Protein AF-A0A7V8XID1-F1 (afdb_monomer)

Nearest PDB structures (foldseek):
  2p88-assembly1_C  TM=9.680E-01  e=1.688E-21  Bacillus cereus ATCC 14579
  4e8g-assembly1_A  TM=9.339E-01  e=9.678E-18  Paracoccus denitrificans PD1222
  4izg-assembly1_A  TM=9.166E-01  e=9.030E-17  Paracoccus denitrificans PD1222
  4e8g-assembly1_B  TM=9.177E-01  e=1.335E-16  Paracoccus denitrificans PD1222
  2pmq-assembly1_B  TM=9.322E-01  e=1.557E-15  Salipiger bermudensis HTCC2601

Sequence (284 aa):
METPIGHHAIVRLDTDEGVSGWGEAPAIATWGGSGGRYYGETPETVRHLVRDYLLPAVRGLDPAEIGVVHARMDKVVKGNPYAKAAVDIACHDLAGKAQGVSVSTLLGGRHRDGIELAHSLGIMEIDRCLAEAEQAVAEGARTIKCKTGLDPQRDVELVRRLRETVGDEVRIRVDGNEGYRTVAEAIDTTRRQEEYGIFLCEQPVAGAEALARVAGRIDVPVMADESAWTALDILELYELQAAECFSCYVTKPGGLYRARQQAELAATLGMYHDIGGSIEMGIG

Secondary structure (DSSP, 8-state):
--PPTT--EEEEEE-TTS-EEEEEE---TT---GGGSS----HHHHHHHIIIIIHHHHTTS-TT-HHHHHHHHHHH-SS-HHHHHHHHHHHHHHHHHHHTS-HHHHTT----S--PPEEEE-S--HHHHHHHHHHHHHTT--EEEEE-SS-HHHHHHHHHHHHHHH-TTSEEEEE-TT--SSHHHHHHHHHHHHTTT-SEEE--SSSHHHHHHHHTT-SSPEEESTT-SSHHHHHHHHHTT--SEEEE-TTTTTSHHHHHHHHHHHHHHT-EEEE--SS--S--

Solvent-accessible surface area (backbone atoms only — not comparable to full-atom values): 15026 Å² total; per-residue (Å²): 133,89,74,65,88,87,61,59,31,76,40,77,47,77,49,97,86,74,51,68,9,50,9,35,18,59,32,42,65,91,47,52,27,33,87,70,76,36,74,40,42,37,37,66,56,30,50,50,45,33,67,73,47,37,47,70,56,44,64,92,58,63,49,75,45,48,71,58,46,50,55,36,37,54,73,75,42,80,76,63,27,35,41,40,10,12,52,42,36,11,24,42,44,27,37,17,62,78,70,74,46,55,54,52,51,78,73,77,42,82,89,68,96,75,79,91,61,65,47,70,46,70,91,69,59,60,74,58,48,45,55,51,48,53,50,43,41,76,76,65,40,53,28,41,32,38,62,38,36,81,46,63,70,62,40,35,50,44,45,46,50,42,35,71,71,62,39,89,84,43,38,34,31,41,34,12,81,37,41,26,92,40,58,67,58,35,40,57,35,49,55,62,33,48,81,52,60,47,60,34,43,26,24,42,37,58,31,50,72,43,28,18,62,32,38,75,71,47,88,55,50,25,28,29,40,50,48,36,43,41,54,66,35,48,49,53,24,54,77,58,54,16,35,58,28,32,40,42,36,43,40,56,47,22,6,59,75,45,35,49,53,30,51,56,51,29,55,76,72,72,35,51,68,56,79,50,80,70,78,61,93,75,68,91

pLDDT: mean 95.28, std 7.16, range [42.53, 98.81]

Radius of gyration: 19.78 Å; Cα contacts (8 Å, |Δi|>4): 541; chains: 1; bounding box: 48×38×58 Å

Mean predicted aligned error: 3.54 Å

Structure (mmCIF, N/CA/C/O backbone):
data_AF-A0A7V8XID1-F1
#
_entry.id   AF-A0A7V8XID1-F1
#
loop_
_atom_site.group_PDB
_atom_site.id
_atom_site.type_symbol
_atom_site.label_atom_id
_atom_site.label_alt_id
_atom_site.label_comp_id
_atom_site.label_asym_id
_atom_site.label_entity_id
_atom_site.label_seq_id
_atom_site.pdbx_PDB_ins_code
_atom_site.Cartn_x
_atom_site.Cartn_y
_atom_site.Cartn_z
_atom_site.occupancy
_atom_site.B_iso_or_equiv
_atom_site.auth_seq_id
_atom_site.auth_comp_id
_atom_site.auth_asym_id
_atom_site.auth_atom_id
_atom_site.pdbx_PDB_model_num
ATOM 1 N N . MET A 1 1 ? 11.438 16.966 10.774 1.00 42.53 1 MET A N 1
ATOM 2 C CA . MET A 1 1 ? 11.911 17.161 9.390 1.00 42.53 1 MET A CA 1
ATOM 3 C C . MET A 1 1 ? 10.647 17.213 8.553 1.00 42.53 1 MET A C 1
ATOM 5 O O . MET A 1 1 ? 9.951 16.212 8.500 1.00 42.53 1 MET A O 1
ATOM 9 N N . GLU A 1 2 ? 10.254 18.394 8.074 1.00 48.44 2 GLU A N 1
ATOM 10 C CA . GLU A 1 2 ? 9.062 18.554 7.229 1.00 48.44 2 GLU A CA 1
ATOM 11 C C . GLU A 1 2 ? 9.450 18.161 5.803 1.00 48.44 2 GLU A C 1
ATOM 13 O O . GLU A 1 2 ? 9.934 18.987 5.035 1.00 48.44 2 GLU A O 1
ATOM 18 N N . THR A 1 3 ? 9.336 16.877 5.467 1.00 53.94 3 THR A N 1
ATOM 19 C CA . THR A 1 3 ? 9.399 16.467 4.061 1.00 53.94 3 THR A CA 1
ATOM 20 C C . THR A 1 3 ? 8.116 16.962 3.398 1.00 53.94 3 THR A C 1
ATOM 22 O O . THR A 1 3 ? 7.037 16.587 3.863 1.00 53.94 3 THR A O 1
ATOM 25 N N . PRO A 1 4 ? 8.182 17.806 2.355 1.00 57.03 4 PRO A N 1
ATOM 26 C CA . PRO A 1 4 ? 6.981 18.247 1.666 1.00 57.03 4 PRO A CA 1
ATOM 27 C C . PRO A 1 4 ? 6.222 17.041 1.106 1.00 57.03 4 PRO A C 1
ATOM 29 O O . PRO A 1 4 ? 6.816 16.188 0.443 1.00 57.03 4 PRO A O 1
ATOM 32 N N . ILE A 1 5 ? 4.909 16.990 1.341 1.00 58.56 5 ILE A N 1
ATOM 33 C CA . ILE A 1 5 ? 4.017 16.129 0.556 1.00 58.56 5 ILE A CA 1
ATOM 34 C C . ILE A 1 5 ? 4.181 16.559 -0.911 1.00 58.56 5 ILE A C 1
ATOM 36 O O . ILE A 1 5 ? 4.151 17.757 -1.198 1.00 58.56 5 ILE A O 1
ATOM 40 N N . GLY A 1 6 ? 4.403 15.613 -1.828 1.00 63.34 6 GLY A N 1
ATOM 41 C CA . GLY A 1 6 ? 4.620 15.919 -3.248 1.00 63.34 6 GLY A CA 1
ATOM 42 C C . GLY A 1 6 ? 6.067 15.813 -3.747 1.00 63.34 6 GLY A C 1
ATOM 43 O O . GLY A 1 6 ? 6.334 16.174 -4.892 1.00 63.34 6 GLY A O 1
ATOM 44 N N . HIS A 1 7 ? 7.019 15.330 -2.942 1.00 82.50 7 HIS A N 1
ATOM 45 C CA . HIS A 1 7 ? 8.376 15.045 -3.420 1.00 82.50 7 HIS A CA 1
ATOM 46 C C . HIS A 1 7 ? 8.497 13.581 -3.876 1.00 82.50 7 HIS A C 1
ATOM 48 O O . HIS A 1 7 ? 8.797 12.696 -3.079 1.00 82.50 7 HIS A O 1
ATOM 54 N N . HIS A 1 8 ? 8.259 13.335 -5.168 1.00 85.81 8 HIS A N 1
ATOM 55 C CA . HIS A 1 8 ? 8.232 11.995 -5.770 1.00 85.81 8 HIS A CA 1
ATOM 56 C C . HIS A 1 8 ? 9.334 11.822 -6.819 1.00 85.81 8 HIS A C 1
ATOM 58 O O . HIS A 1 8 ? 9.743 12.782 -7.478 1.00 85.81 8 HIS A O 1
ATOM 64 N N . ALA A 1 9 ? 9.792 10.584 -7.015 1.00 92.56 9 ALA A N 1
ATOM 65 C CA . ALA A 1 9 ? 10.634 10.231 -8.152 1.00 92.56 9 ALA A CA 1
ATOM 66 C C . ALA A 1 9 ? 9.781 9.605 -9.261 1.00 92.56 9 ALA A C 1
ATOM 68 O O . ALA A 1 9 ? 9.080 8.622 -9.034 1.00 92.56 9 ALA A O 1
ATOM 69 N N . ILE A 1 10 ? 9.883 10.156 -10.470 1.00 95.69 10 ILE A N 1
ATOM 70 C CA . ILE A 1 10 ? 9.254 9.609 -11.674 1.00 95.69 10 ILE A CA 1
ATOM 71 C C . ILE A 1 10 ? 10.347 9.023 -12.565 1.00 95.69 10 ILE A C 1
ATOM 73 O O . ILE A 1 10 ? 11.370 9.666 -12.819 1.00 95.69 10 ILE A O 1
ATOM 77 N N . VAL A 1 11 ? 10.122 7.811 -13.061 1.00 96.50 11 VAL A N 1
ATOM 78 C CA . VAL A 1 11 ? 10.996 7.119 -14.006 1.00 96.50 11 VAL A CA 1
ATOM 79 C C . VAL A 1 11 ? 10.294 7.039 -15.352 1.00 96.50 11 VAL A C 1
ATOM 81 O O . VAL A 1 11 ? 9.148 6.611 -15.443 1.00 96.50 11 VAL A O 1
ATOM 84 N N . ARG A 1 12 ? 11.009 7.429 -16.407 1.00 97.25 12 ARG A N 1
ATOM 85 C CA . ARG A 1 12 ? 10.620 7.181 -17.794 1.00 97.25 12 ARG A CA 1
ATOM 86 C C . ARG A 1 12 ? 11.623 6.221 -18.415 1.00 97.25 12 ARG A C 1
ATOM 88 O O . ARG A 1 12 ? 12.825 6.481 -18.362 1.00 97.25 12 ARG A O 1
ATOM 95 N N . LEU A 1 13 ? 11.124 5.143 -19.006 1.00 97.38 13 LEU A N 1
ATOM 96 C CA . LEU A 1 13 ? 11.910 4.211 -19.809 1.00 97.38 13 LEU A CA 1
ATOM 97 C C . LEU A 1 13 ? 11.512 4.360 -21.274 1.00 97.38 13 LEU A C 1
ATOM 99 O O . LEU A 1 13 ? 10.326 4.437 -21.583 1.00 97.38 13 LEU A O 1
ATOM 103 N N . ASP A 1 14 ? 12.501 4.395 -22.160 1.00 97.00 14 ASP A N 1
ATOM 104 C CA . ASP A 1 14 ? 12.315 4.497 -23.605 1.00 97.00 14 ASP A CA 1
ATOM 105 C C . ASP A 1 14 ? 12.835 3.229 -24.291 1.00 97.00 14 ASP A C 1
ATOM 107 O O . ASP A 1 14 ? 13.866 2.677 -23.894 1.00 97.00 14 ASP A O 1
ATOM 111 N N . THR A 1 15 ? 12.130 2.794 -25.333 1.00 95.25 15 THR A N 1
ATOM 112 C CA . THR A 1 15 ? 12.572 1.729 -26.246 1.00 95.25 15 THR A CA 1
ATOM 113 C C . THR A 1 15 ? 13.210 2.291 -27.511 1.00 95.25 15 THR A C 1
ATOM 115 O O . THR A 1 15 ? 13.025 3.457 -27.867 1.00 95.25 15 THR A O 1
ATOM 118 N N . ASP A 1 16 ? 13.931 1.434 -28.228 1.00 92.50 16 ASP A N 1
ATOM 119 C CA . ASP A 1 16 ? 14.392 1.665 -29.598 1.00 92.50 16 ASP A CA 1
ATOM 120 C C . ASP A 1 16 ? 13.248 1.717 -30.630 1.00 92.50 16 ASP A C 1
ATOM 122 O O . ASP A 1 16 ? 13.425 2.284 -31.707 1.00 92.50 16 ASP A O 1
ATOM 126 N N . GLU A 1 17 ? 12.058 1.228 -30.277 1.00 93.31 17 GLU A N 1
ATOM 127 C CA . GLU A 1 17 ? 10.824 1.341 -31.069 1.00 93.31 17 GLU A CA 1
ATOM 128 C C . GLU A 1 17 ? 10.048 2.652 -30.825 1.00 93.31 17 GLU A C 1
ATOM 130 O O . GLU A 1 17 ? 8.990 2.882 -31.412 1.00 93.31 17 GLU A O 1
ATOM 135 N N . GLY A 1 18 ? 10.559 3.544 -29.968 1.00 94.88 18 GLY A N 1
ATOM 136 C CA . GLY A 1 18 ? 9.950 4.850 -29.694 1.00 94.88 18 GLY A CA 1
ATOM 137 C C . GLY A 1 18 ? 8.747 4.818 -28.742 1.00 94.88 18 GLY A C 1
ATOM 138 O O . GLY A 1 18 ? 8.070 5.834 -28.582 1.00 94.88 18 GLY A O 1
ATOM 139 N N . VAL A 1 19 ? 8.487 3.683 -28.086 1.00 97.06 19 VAL A N 1
ATOM 140 C CA . VAL A 1 19 ? 7.492 3.550 -27.010 1.00 97.06 19 VAL A CA 1
ATOM 141 C C . VAL A 1 19 ? 8.127 3.928 -25.672 1.00 97.06 19 VAL A C 1
ATOM 143 O O . VAL A 1 19 ? 9.241 3.486 -25.371 1.00 97.06 19 VAL A O 1
ATOM 146 N N . SER A 1 20 ? 7.402 4.701 -24.859 1.00 97.94 20 SER A N 1
ATOM 147 C CA . SER A 1 20 ? 7.830 5.100 -23.513 1.00 97.94 20 SER A CA 1
ATOM 148 C C . SER A 1 20 ? 6.869 4.614 -22.429 1.00 97.94 20 SER A C 1
ATOM 150 O O . SER A 1 20 ? 5.648 4.795 -22.539 1.00 97.94 20 SER A O 1
ATOM 152 N N . GLY A 1 21 ? 7.441 4.075 -21.354 1.00 98.00 21 GLY A N 1
ATOM 153 C CA . GLY A 1 21 ? 6.744 3.707 -20.124 1.00 98.00 21 GLY A CA 1
ATOM 154 C C . GLY A 1 21 ? 7.076 4.643 -18.965 1.00 98.00 21 GLY A C 1
ATOM 155 O O . GLY A 1 21 ? 8.202 5.141 -18.879 1.00 98.00 21 GLY A O 1
ATOM 156 N N . TRP A 1 22 ? 6.115 4.866 -18.074 1.00 98.19 22 TRP A N 1
ATOM 157 C CA . TRP A 1 22 ? 6.244 5.704 -16.884 1.00 98.19 22 TRP A CA 1
ATOM 158 C C . TRP A 1 22 ? 6.022 4.896 -15.614 1.00 98.19 22 TRP A C 1
ATOM 160 O O . TRP A 1 22 ? 5.139 4.049 -15.559 1.00 98.19 22 TRP A O 1
ATOM 170 N N . GLY A 1 23 ? 6.808 5.195 -14.587 1.00 97.50 23 GLY A N 1
ATOM 171 C CA . GLY A 1 23 ? 6.638 4.639 -13.256 1.00 97.50 23 GLY A CA 1
ATOM 172 C C . GLY A 1 23 ? 6.957 5.662 -12.181 1.00 97.50 23 GLY A C 1
ATOM 173 O O . GLY A 1 23 ? 7.615 6.676 -12.432 1.00 97.50 23 GLY A O 1
ATOM 174 N N . GLU A 1 24 ? 6.476 5.393 -10.977 1.00 95.25 24 GLU A N 1
ATOM 175 C CA . GLU A 1 24 ? 6.535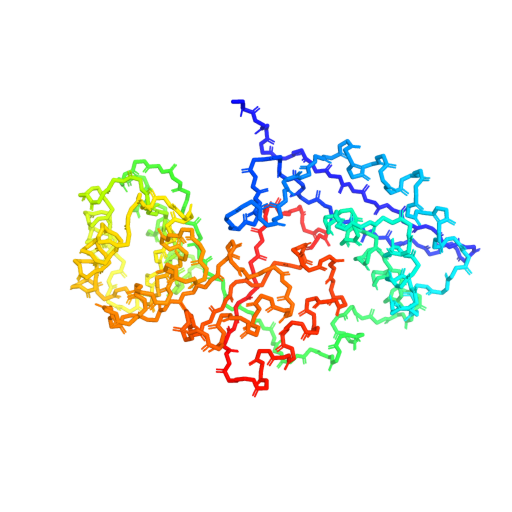 6.313 -9.850 1.00 95.25 24 GLU A CA 1
ATOM 176 C C . GLU A 1 24 ? 7.074 5.612 -8.602 1.00 95.25 24 GLU A C 1
ATOM 178 O O . GLU A 1 24 ? 6.803 4.440 -8.349 1.00 95.25 24 GLU A O 1
ATOM 183 N N . ALA A 1 25 ? 7.850 6.356 -7.820 1.00 93.44 25 ALA A N 1
ATOM 184 C CA . ALA A 1 25 ? 8.272 5.985 -6.483 1.00 93.44 25 ALA A CA 1
ATOM 185 C C . ALA A 1 25 ? 7.874 7.099 -5.499 1.00 93.44 25 ALA A C 1
ATOM 187 O O . ALA A 1 25 ? 8.571 8.123 -5.422 1.00 93.44 25 ALA A O 1
ATOM 188 N N . PRO A 1 26 ? 6.803 6.905 -4.708 1.00 90.88 26 PRO A N 1
ATOM 189 C CA . PRO A 1 26 ? 6.443 7.781 -3.597 1.00 90.88 26 PRO A CA 1
ATOM 190 C C . PRO A 1 26 ? 7.340 7.512 -2.379 1.00 90.88 26 PRO A C 1
ATOM 192 O O . PRO A 1 26 ? 6.894 7.044 -1.338 1.00 90.88 26 PRO A O 1
ATOM 195 N N . ALA A 1 27 ? 8.644 7.733 -2.541 1.00 89.44 27 ALA A N 1
ATOM 196 C CA . ALA A 1 27 ? 9.657 7.380 -1.554 1.00 89.44 27 ALA A CA 1
ATOM 197 C C . ALA A 1 27 ? 9.570 8.262 -0.295 1.00 89.44 27 ALA A C 1
ATOM 199 O O . ALA A 1 27 ? 9.681 9.487 -0.375 1.00 89.44 27 ALA A O 1
ATOM 200 N N . ILE A 1 28 ? 9.410 7.628 0.871 1.00 88.44 28 ILE A N 1
ATOM 201 C CA . ILE A 1 28 ? 9.261 8.301 2.166 1.00 88.44 28 ILE A CA 1
ATOM 202 C C . ILE A 1 28 ? 10.415 7.895 3.087 1.00 88.44 28 ILE A C 1
ATOM 204 O O . ILE A 1 28 ? 10.508 6.751 3.525 1.00 88.44 28 ILE A O 1
ATOM 208 N N . ALA A 1 29 ? 11.271 8.856 3.442 1.00 88.81 29 ALA A N 1
ATOM 209 C CA . ALA A 1 29 ? 12.470 8.606 4.249 1.00 88.81 29 ALA A CA 1
ATOM 210 C C . ALA A 1 29 ? 12.164 8.096 5.670 1.00 88.81 29 ALA A C 1
ATOM 212 O O . ALA A 1 29 ? 12.974 7.401 6.279 1.00 88.81 29 ALA A O 1
ATOM 213 N N . THR A 1 30 ? 11.012 8.491 6.214 1.00 86.06 30 THR A N 1
ATOM 214 C CA . THR A 1 30 ? 10.596 8.230 7.599 1.00 86.06 30 THR A CA 1
ATOM 215 C C . THR A 1 30 ? 9.652 7.042 7.741 1.00 86.06 30 THR A C 1
ATOM 217 O O . THR A 1 30 ? 9.234 6.755 8.857 1.00 86.06 30 THR A O 1
ATOM 220 N N . TRP A 1 31 ? 9.290 6.379 6.642 1.00 85.94 31 TRP A N 1
ATOM 221 C CA . TRP A 1 31 ? 8.409 5.216 6.661 1.00 85.94 31 TRP A CA 1
ATOM 222 C C . TRP A 1 31 ? 9.179 3.975 6.234 1.00 85.94 31 TRP A C 1
ATOM 224 O O . TRP A 1 31 ? 10.095 4.046 5.415 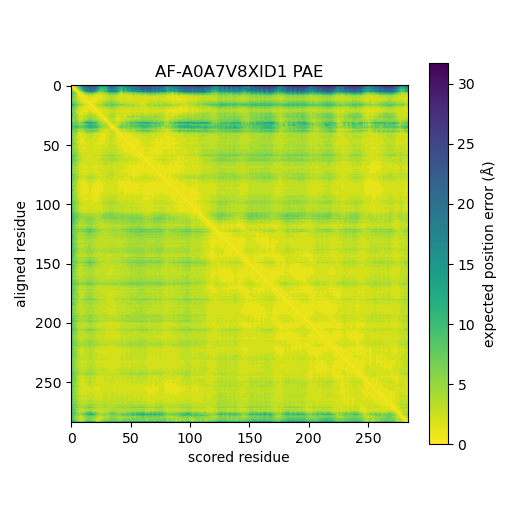1.00 85.94 31 TRP A O 1
ATOM 234 N N . GLY A 1 32 ? 8.849 2.840 6.833 1.00 85.56 32 GLY A N 1
ATOM 235 C CA . GLY A 1 32 ? 9.630 1.627 6.698 1.00 85.56 32 GLY A CA 1
ATOM 236 C C . GLY A 1 32 ? 8.891 0.416 7.234 1.00 85.56 32 GLY A C 1
ATOM 237 O O . GLY A 1 32 ? 7.713 0.466 7.575 1.00 85.56 32 GLY A O 1
ATOM 238 N N . GLY A 1 33 ? 9.611 -0.693 7.259 1.00 85.12 33 GLY A N 1
ATOM 239 C CA . GLY A 1 33 ? 9.121 -1.954 7.769 1.00 85.12 33 GLY A CA 1
ATOM 240 C C . GLY A 1 33 ? 9.142 -1.993 9.276 1.00 85.12 33 GLY A C 1
ATOM 241 O O . GLY A 1 33 ? 10.045 -1.440 9.914 1.00 85.12 33 GLY A O 1
ATOM 242 N N . SER A 1 34 ? 8.211 -2.760 9.821 1.00 85.69 34 SER A N 1
ATOM 243 C CA . SER A 1 34 ? 8.148 -2.982 11.250 1.00 85.69 34 SER A CA 1
ATOM 244 C C . SER A 1 34 ? 9.459 -3.518 11.829 1.00 85.69 34 SER A C 1
ATOM 246 O O . SER A 1 34 ? 10.158 -4.322 11.202 1.00 85.69 34 SER A O 1
ATOM 248 N N . GLY A 1 35 ? 9.829 -3.042 13.021 1.00 81.44 35 GLY A N 1
ATOM 249 C CA . GLY A 1 35 ? 11.058 -3.458 13.706 1.00 81.44 35 GLY A CA 1
ATOM 250 C C . GLY A 1 35 ? 12.356 -3.115 12.959 1.00 81.44 35 GLY A C 1
ATOM 251 O O . GLY A 1 35 ? 13.399 -3.698 13.250 1.00 81.44 35 GLY A O 1
ATOM 252 N N . GLY A 1 36 ? 12.311 -2.197 11.985 1.00 81.25 36 GLY A N 1
ATOM 253 C CA . GLY A 1 36 ? 13.470 -1.820 11.174 1.00 81.25 36 GLY A CA 1
ATOM 254 C C . GLY A 1 36 ? 13.869 -2.874 10.138 1.00 81.25 36 GLY A C 1
ATOM 255 O O . GLY A 1 36 ? 15.019 -2.888 9.705 1.00 81.25 36 GLY A O 1
ATOM 256 N N . ARG A 1 37 ? 12.948 -3.768 9.745 1.00 87.38 37 ARG A N 1
ATOM 257 C CA . ARG A 1 37 ? 13.199 -4.799 8.719 1.00 87.38 37 ARG A CA 1
ATOM 258 C C . ARG A 1 37 ? 13.367 -4.200 7.318 1.00 87.38 37 ARG A C 1
ATOM 260 O O . ARG A 1 37 ? 14.145 -4.715 6.515 1.00 87.38 37 ARG A O 1
ATOM 267 N N . TYR A 1 38 ? 12.671 -3.094 7.055 1.00 90.38 38 TYR A N 1
ATOM 268 C CA . TYR A 1 38 ? 12.778 -2.298 5.833 1.00 90.38 38 TYR A CA 1
ATOM 269 C C . TYR A 1 38 ? 12.972 -0.826 6.201 1.00 90.38 38 TYR A C 1
ATOM 271 O O . TYR A 1 38 ? 12.447 -0.362 7.212 1.00 90.38 38 TYR A O 1
ATOM 279 N N . TYR A 1 39 ? 13.731 -0.092 5.392 1.00 90.12 39 TYR A N 1
ATOM 280 C CA . TYR A 1 39 ? 14.084 1.302 5.660 1.00 90.12 39 TYR A CA 1
ATOM 281 C C . TYR A 1 39 ? 13.511 2.221 4.588 1.00 90.12 39 TYR A C 1
ATOM 283 O O . TYR A 1 39 ? 13.302 1.791 3.452 1.00 90.12 39 TYR A O 1
ATOM 291 N N . GLY A 1 40 ? 13.302 3.482 4.959 1.00 89.94 40 GLY A N 1
ATOM 292 C CA . GLY A 1 40 ? 12.815 4.502 4.044 1.00 89.94 40 GLY A CA 1
ATOM 293 C C . GLY A 1 40 ? 13.801 4.822 2.925 1.00 89.94 40 GLY A C 1
ATOM 294 O O . GLY A 1 40 ? 15.022 4.736 3.083 1.00 89.94 40 GLY A O 1
ATOM 295 N N . GLU A 1 41 ? 13.245 5.236 1.792 1.00 93.50 41 GLU A N 1
ATOM 296 C CA . GLU A 1 41 ? 13.972 5.743 0.628 1.00 93.50 41 GLU A CA 1
ATOM 297 C C . GLU A 1 41 ? 13.654 7.230 0.426 1.00 93.50 41 GLU A C 1
ATOM 299 O O . GLU A 1 41 ? 12.659 7.744 0.937 1.00 93.50 41 GLU A O 1
ATOM 304 N N . THR A 1 42 ? 14.479 7.935 -0.348 1.00 93.88 42 THR A N 1
ATOM 305 C CA . THR A 1 42 ? 14.186 9.298 -0.815 1.00 93.88 42 THR A CA 1
ATOM 306 C C . THR A 1 42 ? 14.155 9.338 -2.343 1.00 93.88 42 THR A C 1
ATOM 308 O O . THR A 1 42 ? 14.755 8.478 -2.996 1.00 93.88 42 THR A O 1
ATOM 311 N N . PRO A 1 43 ? 13.519 10.345 -2.963 1.00 93.88 43 PRO A N 1
ATOM 312 C CA . PRO A 1 43 ? 13.586 10.519 -4.413 1.00 93.88 43 PRO A CA 1
ATOM 313 C C . PRO A 1 43 ? 15.022 10.574 -4.959 1.00 93.88 43 PRO A C 1
ATOM 315 O O . PRO A 1 43 ? 15.295 10.075 -6.050 1.00 93.88 43 PRO A O 1
ATOM 318 N N . GLU A 1 44 ? 15.976 11.115 -4.199 1.00 95.38 44 GLU A N 1
ATOM 319 C CA . GLU A 1 44 ? 17.395 11.135 -4.558 1.00 95.38 44 GLU A CA 1
ATOM 320 C C . GLU A 1 44 ? 18.040 9.753 -4.503 1.00 95.38 44 GLU A C 1
ATOM 322 O O . GLU A 1 44 ? 18.806 9.417 -5.413 1.00 95.38 44 GLU A O 1
ATOM 327 N N . THR A 1 45 ? 17.744 8.945 -3.475 1.00 96.12 45 THR A N 1
ATOM 328 C CA . THR A 1 45 ? 18.260 7.569 -3.406 1.00 96.12 45 THR A CA 1
ATOM 329 C C . THR A 1 45 ? 17.671 6.734 -4.533 1.00 96.12 45 THR A C 1
ATOM 331 O O . THR A 1 45 ? 18.421 6.046 -5.224 1.00 96.12 45 THR A O 1
ATOM 334 N N . VAL A 1 46 ? 16.370 6.880 -4.805 1.00 96.94 46 VAL A N 1
ATOM 335 C CA . VAL A 1 46 ? 15.702 6.252 -5.951 1.00 96.94 46 VAL A CA 1
ATOM 336 C C . VAL A 1 46 ? 16.378 6.663 -7.255 1.00 96.94 46 VAL A C 1
ATOM 338 O O . VAL A 1 46 ? 16.806 5.805 -8.025 1.00 96.94 46 VAL A O 1
ATOM 341 N N . ARG A 1 47 ? 16.556 7.967 -7.495 1.00 97.25 47 ARG A N 1
ATOM 342 C CA . ARG A 1 47 ? 17.212 8.481 -8.705 1.00 97.25 47 ARG A CA 1
ATOM 343 C C . ARG A 1 47 ? 18.619 7.912 -8.872 1.00 97.25 47 ARG A C 1
ATOM 345 O O . ARG A 1 47 ? 18.987 7.529 -9.982 1.00 97.25 47 ARG A O 1
ATOM 352 N N . HIS A 1 48 ? 19.413 7.891 -7.804 1.00 98.00 48 HIS A N 1
ATOM 353 C CA . HIS A 1 48 ? 20.769 7.349 -7.829 1.00 98.00 48 HIS A CA 1
ATOM 354 C C . HIS A 1 48 ? 20.767 5.861 -8.192 1.00 98.00 48 HIS A C 1
ATOM 356 O O . HIS A 1 48 ? 21.459 5.460 -9.127 1.00 98.00 48 HIS A O 1
ATOM 362 N N . LEU A 1 49 ? 19.948 5.061 -7.508 1.00 98.31 49 LEU A N 1
ATOM 363 C CA . LEU A 1 49 ? 19.860 3.620 -7.730 1.00 98.31 49 LEU A CA 1
ATOM 364 C C . LEU A 1 49 ? 19.370 3.287 -9.135 1.00 98.31 49 LEU A C 1
ATOM 366 O O . LEU A 1 49 ? 19.984 2.465 -9.817 1.00 98.31 49 LEU A O 1
ATOM 370 N N . VAL A 1 50 ? 18.310 3.955 -9.596 1.00 98.31 50 VAL A N 1
ATOM 371 C CA . VAL A 1 50 ? 17.769 3.751 -10.941 1.00 98.31 50 VAL A CA 1
ATOM 372 C C . VAL A 1 50 ? 18.818 4.095 -11.993 1.00 98.31 50 VAL A C 1
ATOM 374 O O . VAL A 1 50 ? 19.104 3.268 -12.853 1.00 98.31 50 VAL A O 1
ATOM 377 N N . ARG A 1 51 ? 19.434 5.280 -11.916 1.00 98.12 51 ARG A N 1
ATOM 378 C CA . ARG A 1 51 ? 20.390 5.755 -12.927 1.00 98.12 51 ARG A CA 1
ATOM 379 C C . ARG A 1 51 ? 21.670 4.923 -12.970 1.00 98.12 51 ARG A C 1
ATOM 381 O O . ARG A 1 51 ? 22.132 4.590 -14.059 1.00 98.12 51 ARG A O 1
ATOM 388 N N . ASP A 1 52 ? 22.251 4.634 -11.809 1.00 98.50 52 ASP A N 1
ATOM 389 C CA . ASP A 1 52 ? 23.627 4.133 -11.723 1.00 98.50 52 ASP A CA 1
ATOM 390 C C . ASP A 1 52 ? 23.710 2.608 -11.601 1.00 98.50 52 ASP A C 1
ATOM 392 O O . ASP A 1 52 ? 24.761 2.041 -11.895 1.00 98.50 52 ASP A O 1
ATOM 396 N N . TYR A 1 53 ? 22.618 1.934 -11.217 1.00 98.62 53 TYR A N 1
ATOM 397 C CA . TYR A 1 53 ? 22.616 0.486 -10.982 1.00 98.62 53 TYR A CA 1
ATOM 398 C C . TYR A 1 53 ? 21.499 -0.244 -11.728 1.00 98.62 53 TYR A C 1
ATOM 400 O O . TYR A 1 53 ? 21.792 -1.148 -12.513 1.00 98.62 53 TYR A O 1
ATOM 408 N N . LEU A 1 54 ? 20.232 0.132 -11.519 1.00 98.62 54 LEU A N 1
ATOM 409 C CA . LEU A 1 54 ? 19.100 -0.630 -12.060 1.00 98.62 54 LEU A CA 1
ATOM 410 C C . LEU A 1 54 ? 19.007 -0.497 -13.583 1.00 98.62 54 LEU A C 1
ATOM 412 O O . LEU A 1 54 ? 18.988 -1.511 -14.274 1.00 98.62 54 LEU A O 1
ATOM 416 N N . LEU A 1 55 ? 19.029 0.727 -14.123 1.00 97.44 55 LEU A N 1
ATOM 417 C CA . LEU A 1 55 ? 18.931 0.963 -15.565 1.00 97.44 55 LEU A CA 1
ATOM 418 C C . LEU A 1 55 ? 20.079 0.301 -16.352 1.00 97.44 55 LEU A C 1
ATOM 420 O O . LEU A 1 55 ? 19.788 -0.367 -17.344 1.00 97.44 55 LEU A O 1
ATOM 424 N N . PRO A 1 56 ? 21.362 0.403 -15.944 1.00 98.31 56 PRO A N 1
ATOM 425 C CA . PRO A 1 56 ? 22.435 -0.360 -16.582 1.00 98.31 56 PRO A CA 1
ATOM 426 C C . PRO A 1 56 ? 22.213 -1.877 -16.566 1.00 98.31 56 PRO A C 1
ATOM 428 O O . PRO A 1 56 ? 22.590 -2.548 -17.524 1.00 98.31 56 PRO A O 1
ATOM 431 N N . ALA A 1 57 ? 21.603 -2.420 -15.508 1.00 98.25 57 ALA A N 1
ATOM 432 C CA . ALA A 1 57 ? 21.370 -3.856 -15.367 1.00 98.25 57 ALA A CA 1
ATOM 433 C C . ALA A 1 57 ? 20.219 -4.386 -16.236 1.00 98.25 57 ALA A C 1
ATOM 435 O O . ALA A 1 57 ? 20.230 -5.568 -16.584 1.00 98.25 57 ALA A O 1
ATOM 436 N N . VAL A 1 58 ? 19.240 -3.535 -16.566 1.00 97.62 58 VAL A N 1
ATOM 437 C CA . VAL A 1 58 ? 18.034 -3.923 -17.322 1.00 97.62 58 VAL A CA 1
ATOM 438 C C . VAL A 1 58 ? 18.013 -3.405 -18.762 1.00 97.62 58 VAL A C 1
ATOM 440 O O . VAL A 1 58 ? 17.096 -3.713 -19.518 1.00 97.62 58 VAL A O 1
ATOM 443 N N . ARG A 1 59 ? 19.016 -2.622 -19.175 1.00 96.88 59 ARG A N 1
ATOM 444 C CA . ARG A 1 59 ? 19.109 -2.088 -20.539 1.00 96.88 59 ARG A CA 1
ATOM 445 C C . ARG A 1 59 ? 19.182 -3.217 -21.572 1.00 96.88 59 ARG A C 1
ATOM 447 O O . ARG A 1 59 ? 20.029 -4.101 -21.468 1.00 96.88 59 ARG A O 1
ATOM 454 N N . GLY A 1 60 ? 18.349 -3.115 -22.609 1.00 95.94 60 GLY A N 1
ATOM 455 C CA . GLY A 1 60 ? 18.293 -4.077 -23.714 1.00 95.94 60 GLY A CA 1
ATOM 456 C C . GLY A 1 60 ? 17.494 -5.345 -23.407 1.00 95.94 60 GLY A C 1
ATOM 457 O O . GLY A 1 60 ? 17.515 -6.267 -24.214 1.00 95.94 60 GLY A O 1
ATOM 458 N N . LEU A 1 61 ? 16.824 -5.410 -22.253 1.00 97.12 61 LEU A N 1
ATOM 459 C CA . LEU A 1 61 ? 15.848 -6.457 -21.962 1.00 97.12 61 LEU A CA 1
ATOM 460 C C . LEU A 1 61 ? 14.481 -6.091 -22.536 1.00 97.12 61 LEU A C 1
ATOM 462 O O . LEU A 1 61 ? 14.148 -4.910 -22.646 1.00 97.12 61 LEU A O 1
ATOM 466 N N . ASP A 1 62 ? 13.681 -7.115 -22.818 1.00 96.31 62 ASP A N 1
ATOM 467 C CA . ASP A 1 62 ? 12.266 -6.946 -23.119 1.00 96.31 62 ASP A CA 1
ATOM 468 C C . ASP A 1 62 ? 11.500 -6.597 -21.820 1.00 96.31 62 ASP A C 1
ATOM 470 O O . ASP A 1 62 ? 11.553 -7.363 -20.851 1.00 96.31 62 ASP A O 1
ATOM 474 N N . PRO A 1 63 ? 10.790 -5.455 -21.754 1.00 95.69 63 PRO A N 1
ATOM 475 C CA . PRO A 1 63 ? 10.001 -5.071 -20.582 1.00 95.69 63 PRO A CA 1
ATOM 476 C C . PRO A 1 63 ? 8.837 -6.027 -20.275 1.00 95.69 63 PRO A C 1
ATOM 478 O O . PRO A 1 63 ? 8.375 -6.050 -19.133 1.00 95.69 63 PRO A O 1
ATOM 481 N N . ALA A 1 64 ? 8.376 -6.831 -21.240 1.00 95.56 64 ALA A N 1
ATOM 482 C CA . ALA A 1 64 ? 7.382 -7.880 -21.012 1.00 95.56 64 ALA A CA 1
ATOM 483 C C . ALA A 1 64 ? 7.963 -9.089 -20.251 1.00 95.56 64 ALA A C 1
ATOM 485 O O . ALA A 1 64 ? 7.222 -9.820 -19.590 1.00 95.56 64 ALA A O 1
ATOM 486 N N . GLU A 1 65 ? 9.287 -9.279 -20.253 1.00 97.12 65 GLU A N 1
ATOM 487 C CA . GLU A 1 65 ? 9.979 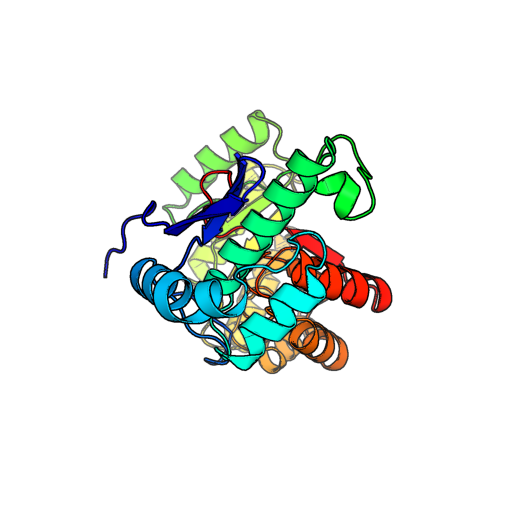-10.302 -19.460 1.00 97.12 65 GLU A CA 1
ATOM 488 C C . GLU A 1 65 ? 10.211 -9.835 -18.010 1.00 97.12 65 GLU A C 1
ATOM 490 O O . GLU A 1 65 ? 11.320 -9.885 -17.470 1.00 97.12 65 GLU A O 1
ATOM 495 N N . ILE A 1 66 ? 9.151 -9.380 -17.337 1.00 98.00 66 ILE A N 1
ATOM 496 C CA . ILE A 1 66 ? 9.240 -8.686 -16.043 1.00 98.00 66 ILE A CA 1
ATOM 497 C C . ILE A 1 66 ? 9.955 -9.496 -14.944 1.00 98.00 66 ILE A C 1
ATOM 499 O O . ILE A 1 66 ? 10.691 -8.942 -14.125 1.00 98.00 66 ILE A O 1
ATOM 503 N N . GLY A 1 67 ? 9.827 -10.826 -14.958 1.00 98.25 67 GLY A N 1
ATOM 504 C CA . GLY A 1 67 ? 10.564 -11.703 -14.045 1.00 98.25 67 GLY A CA 1
ATOM 505 C C . GLY A 1 67 ? 12.082 -11.662 -14.265 1.00 98.25 67 GLY A C 1
ATOM 506 O O . GLY A 1 67 ? 12.848 -11.702 -13.299 1.00 98.25 67 GLY A O 1
ATOM 507 N N . VAL A 1 68 ? 12.530 -11.526 -15.519 1.00 98.56 68 VAL A N 1
ATOM 508 C CA . VAL A 1 68 ? 13.948 -11.359 -15.874 1.00 98.56 68 VAL A CA 1
ATOM 509 C C . VAL A 1 68 ? 14.439 -9.985 -15.430 1.00 98.56 68 VAL A C 1
ATOM 511 O O . VAL A 1 68 ? 15.510 -9.895 -14.828 1.00 98.56 68 VAL A O 1
ATOM 514 N N . VAL A 1 69 ? 13.647 -8.932 -15.657 1.00 98.62 69 VAL A N 1
ATOM 515 C CA . VAL A 1 69 ? 13.946 -7.562 -15.204 1.00 98.62 69 VAL A CA 1
ATOM 516 C C . VAL A 1 69 ? 14.187 -7.541 -13.690 1.00 98.62 69 VAL A C 1
ATOM 518 O O . VAL A 1 69 ? 15.256 -7.111 -13.247 1.00 98.62 69 VAL A O 1
ATOM 521 N N . HIS A 1 70 ? 13.266 -8.095 -12.893 1.00 98.62 70 HIS A N 1
ATOM 522 C CA . HIS A 1 70 ? 13.429 -8.217 -11.436 1.00 98.62 70 HIS A CA 1
ATOM 523 C C . HIS A 1 70 ? 14.682 -8.998 -11.046 1.00 98.62 70 HIS A C 1
ATOM 525 O O . HIS A 1 70 ? 15.483 -8.506 -10.251 1.00 98.62 70 HIS A O 1
ATOM 531 N N . ALA A 1 71 ? 14.919 -10.162 -11.659 1.00 98.50 71 ALA A N 1
ATOM 532 C CA . ALA A 1 71 ? 16.099 -10.973 -11.368 1.00 98.50 71 ALA A CA 1
ATOM 533 C C . ALA A 1 71 ? 17.419 -10.219 -11.629 1.00 98.50 71 ALA A C 1
ATOM 535 O O . ALA A 1 71 ? 18.403 -10.403 -10.904 1.00 98.50 71 ALA A O 1
ATOM 536 N N . ARG A 1 72 ? 17.463 -9.346 -12.646 1.00 98.56 72 ARG A N 1
ATOM 537 C CA . ARG A 1 72 ? 18.625 -8.481 -12.907 1.00 98.56 72 ARG A CA 1
ATOM 538 C C . ARG A 1 72 ? 18.750 -7.363 -11.882 1.00 98.56 72 ARG A C 1
ATOM 540 O O . ARG A 1 72 ? 19.855 -7.163 -11.377 1.00 98.56 72 ARG A O 1
ATOM 547 N N . MET A 1 73 ? 17.651 -6.691 -11.537 1.00 98.69 73 MET A N 1
ATOM 548 C CA . MET A 1 73 ? 17.635 -5.649 -10.505 1.00 98.69 73 MET A CA 1
ATOM 549 C C . MET A 1 73 ? 18.101 -6.185 -9.144 1.00 98.69 73 MET A C 1
ATOM 551 O O . MET A 1 73 ? 18.939 -5.570 -8.487 1.00 98.69 73 MET A O 1
ATOM 555 N N . ASP A 1 74 ? 17.623 -7.363 -8.738 1.00 98.19 74 ASP A N 1
ATOM 556 C CA . ASP A 1 74 ? 17.991 -7.995 -7.466 1.00 98.19 74 ASP A CA 1
ATOM 557 C C . ASP A 1 74 ? 19.463 -8.393 -7.385 1.00 98.19 74 ASP A C 1
ATOM 559 O O . ASP A 1 74 ? 20.053 -8.388 -6.303 1.00 98.19 74 ASP A O 1
ATOM 563 N N . LYS A 1 75 ? 20.076 -8.724 -8.527 1.00 98.38 75 LYS A N 1
ATOM 564 C CA . LYS A 1 75 ? 21.494 -9.087 -8.586 1.00 98.38 75 LYS A CA 1
ATOM 565 C C . LYS A 1 75 ? 22.409 -7.895 -8.303 1.00 98.38 75 LYS A C 1
ATOM 567 O O . LYS A 1 75 ? 23.501 -8.095 -7.773 1.00 98.38 75 LYS A O 1
ATOM 572 N N . VAL A 1 76 ? 21.994 -6.685 -8.679 1.00 98.44 76 VAL A N 1
ATOM 573 C CA . VAL A 1 76 ? 22.819 -5.474 -8.543 1.00 98.44 76 VAL A CA 1
ATOM 574 C C . VAL A 1 76 ? 22.496 -4.663 -7.291 1.00 98.44 76 VAL A C 1
ATOM 576 O O . VAL A 1 76 ? 23.390 -4.015 -6.755 1.00 98.44 76 VAL A O 1
ATOM 579 N N . VAL A 1 77 ? 21.255 -4.717 -6.794 1.00 97.75 77 VAL A N 1
ATOM 580 C CA . VAL A 1 77 ? 20.812 -3.972 -5.608 1.00 97.75 77 VAL A CA 1
ATOM 581 C C . VAL A 1 77 ? 19.938 -4.863 -4.723 1.00 97.75 77 VAL A C 1
ATOM 583 O O . VAL A 1 77 ? 18.870 -5.322 -5.129 1.00 97.75 77 VAL A O 1
ATOM 586 N N . LYS A 1 78 ? 20.355 -5.067 -3.468 1.00 95.19 78 LYS A N 1
ATOM 587 C CA . LYS A 1 78 ? 19.503 -5.658 -2.422 1.00 95.19 78 LYS A CA 1
ATOM 588 C C . LYS A 1 78 ? 18.568 -4.592 -1.841 1.00 95.19 78 LYS A C 1
ATOM 590 O O . LYS A 1 78 ? 18.968 -3.438 -1.710 1.00 95.19 78 LYS A O 1
ATOM 595 N N . GLY A 1 79 ? 17.347 -4.981 -1.472 1.00 93.69 79 GLY A N 1
ATOM 596 C CA . GLY A 1 79 ? 16.340 -4.046 -0.952 1.00 93.69 79 GLY A CA 1
ATOM 597 C C . GLY A 1 79 ? 15.943 -2.983 -1.982 1.00 93.69 79 GLY A C 1
ATOM 598 O O . GLY A 1 79 ? 15.893 -3.290 -3.176 1.00 93.69 79 GLY A O 1
ATOM 599 N N . ASN A 1 80 ? 15.698 -1.764 -1.495 1.00 95.62 80 ASN A N 1
ATOM 600 C CA . ASN A 1 80 ? 15.281 -0.579 -2.256 1.00 95.62 80 ASN A CA 1
ATOM 601 C C . ASN A 1 80 ? 14.044 -0.822 -3.143 1.00 95.62 80 ASN A C 1
ATOM 603 O O . ASN A 1 80 ? 14.122 -0.720 -4.376 1.00 95.62 80 ASN A O 1
ATOM 607 N N . PRO A 1 81 ? 12.929 -1.269 -2.539 1.00 95.69 81 PRO A N 1
ATOM 608 C CA . PRO A 1 81 ? 11.760 -1.674 -3.296 1.00 95.69 81 PRO A CA 1
ATOM 609 C C . PRO A 1 81 ? 11.077 -0.499 -4.009 1.00 95.69 81 PRO A C 1
ATOM 611 O O . PRO A 1 81 ? 10.569 -0.717 -5.102 1.00 95.69 81 PRO A O 1
ATOM 614 N N . TYR A 1 82 ? 11.152 0.744 -3.522 1.00 95.38 82 TYR A N 1
ATOM 615 C CA . TYR A 1 82 ? 10.575 1.891 -4.235 1.00 95.38 82 TYR A CA 1
ATOM 616 C C . TYR A 1 82 ? 11.280 2.134 -5.565 1.00 95.38 82 TYR A C 1
ATOM 618 O O . TYR A 1 82 ? 10.627 2.287 -6.599 1.00 95.38 82 TYR A O 1
ATOM 626 N N . ALA A 1 83 ? 12.616 2.109 -5.568 1.00 97.19 83 ALA A N 1
ATOM 627 C CA . ALA A 1 83 ? 13.388 2.241 -6.800 1.00 97.19 83 ALA A CA 1
ATOM 628 C C . ALA A 1 83 ? 13.056 1.134 -7.815 1.00 97.19 83 ALA A C 1
ATOM 630 O O . ALA A 1 83 ? 12.945 1.402 -9.012 1.00 97.19 83 ALA A O 1
ATOM 631 N N . LYS A 1 84 ? 12.868 -0.103 -7.341 1.00 98.19 84 LYS A N 1
ATOM 632 C CA . LYS A 1 84 ? 12.482 -1.242 -8.188 1.00 98.19 84 LYS A CA 1
ATOM 633 C C . LYS A 1 84 ? 11.042 -1.135 -8.683 1.00 98.19 84 LYS A C 1
ATOM 635 O O . LYS A 1 84 ? 10.803 -1.429 -9.849 1.00 98.19 84 LYS A O 1
ATOM 640 N N . ALA A 1 85 ? 10.125 -0.657 -7.845 1.00 97.44 85 ALA A N 1
ATOM 641 C CA . ALA A 1 85 ? 8.727 -0.455 -8.199 1.00 97.44 85 ALA A CA 1
ATOM 642 C C . ALA A 1 85 ? 8.582 0.557 -9.336 1.00 97.44 85 ALA A C 1
ATOM 644 O O . ALA A 1 85 ? 7.883 0.277 -10.302 1.00 97.44 85 ALA A O 1
ATOM 645 N N . ALA A 1 86 ? 9.312 1.674 -9.295 1.00 97.62 86 ALA A N 1
ATOM 646 C CA . ALA A 1 86 ? 9.273 2.653 -10.380 1.00 97.62 86 ALA A CA 1
ATOM 647 C C . ALA A 1 86 ? 9.752 2.073 -11.725 1.00 97.62 86 ALA A C 1
ATOM 649 O O . ALA A 1 86 ? 9.204 2.410 -12.772 1.00 97.62 86 ALA A O 1
ATOM 650 N N . VAL A 1 87 ? 10.753 1.184 -11.715 1.00 98.56 87 VAL A N 1
ATOM 651 C CA . VAL A 1 87 ? 11.203 0.483 -12.931 1.00 98.56 87 VAL A CA 1
ATOM 652 C C . VAL A 1 87 ? 10.168 -0.552 -13.381 1.00 98.56 87 VAL A C 1
ATOM 654 O O . VAL A 1 87 ? 9.839 -0.599 -14.561 1.00 98.56 87 VAL A O 1
ATOM 657 N N . ASP A 1 88 ? 9.622 -1.346 -12.458 1.00 98.62 88 ASP A N 1
ATOM 658 C CA . ASP A 1 88 ? 8.587 -2.350 -12.732 1.00 98.62 88 ASP A CA 1
ATOM 659 C C . ASP A 1 88 ? 7.323 -1.735 -13.351 1.00 98.62 88 ASP A C 1
ATOM 661 O O . ASP A 1 88 ? 6.843 -2.226 -14.373 1.00 98.62 88 ASP A O 1
ATOM 665 N N . ILE A 1 89 ? 6.816 -0.645 -12.772 1.00 98.31 89 ILE A N 1
ATOM 666 C CA . ILE A 1 89 ? 5.617 0.052 -13.251 1.00 98.31 89 ILE A CA 1
ATOM 667 C C . ILE A 1 89 ? 5.878 0.624 -14.649 1.00 98.31 89 ILE A C 1
ATOM 669 O O . ILE A 1 89 ? 5.070 0.418 -15.555 1.00 98.31 89 ILE A O 1
ATOM 673 N N . ALA A 1 90 ? 7.052 1.232 -14.869 1.00 98.44 90 ALA A N 1
ATOM 674 C CA . ALA A 1 90 ? 7.450 1.709 -16.190 1.00 98.44 90 ALA A CA 1
ATOM 675 C C . ALA A 1 90 ? 7.545 0.571 -17.220 1.00 98.44 90 ALA A C 1
ATOM 677 O O . ALA A 1 90 ? 7.125 0.754 -18.361 1.00 98.44 90 ALA A O 1
ATOM 678 N N . CYS A 1 91 ? 8.048 -0.608 -16.839 1.00 98.50 91 CYS A N 1
ATOM 679 C CA . CYS A 1 91 ? 8.060 -1.787 -17.707 1.00 98.50 91 CYS A CA 1
ATOM 680 C C . CYS A 1 91 ? 6.641 -2.268 -18.049 1.00 98.50 91 CYS A C 1
ATOM 682 O O . CYS A 1 91 ? 6.376 -2.553 -19.215 1.00 98.50 91 CYS A O 1
ATOM 684 N N . HIS A 1 92 ? 5.718 -2.315 -17.083 1.00 98.56 92 HIS A N 1
ATOM 685 C CA . HIS A 1 92 ? 4.327 -2.705 -17.340 1.00 98.56 92 HIS A CA 1
ATOM 686 C C . HIS A 1 92 ? 3.597 -1.712 -18.254 1.00 98.56 92 HIS A C 1
ATOM 688 O O . HIS A 1 92 ? 2.913 -2.139 -19.185 1.00 98.56 92 HIS A O 1
ATOM 694 N N . ASP A 1 93 ? 3.751 -0.404 -18.026 1.00 98.56 93 ASP A N 1
ATOM 695 C CA . ASP A 1 93 ? 3.169 0.640 -18.882 1.00 98.56 93 ASP A CA 1
ATOM 696 C C . ASP A 1 93 ? 3.702 0.533 -20.321 1.00 98.56 93 ASP A C 1
ATOM 698 O O . ASP A 1 93 ? 2.938 0.538 -21.289 1.00 98.56 93 ASP A O 1
ATOM 702 N N . LEU A 1 94 ? 5.014 0.339 -20.465 1.00 97.56 94 LEU A N 1
ATOM 703 C CA . LEU A 1 94 ? 5.664 0.132 -21.756 1.00 97.56 94 LEU A CA 1
ATOM 704 C C . LEU A 1 94 ? 5.132 -1.125 -22.459 1.00 97.56 94 LEU A C 1
ATOM 706 O O . LEU A 1 94 ? 4.717 -1.045 -23.615 1.00 97.56 94 LEU A O 1
ATOM 710 N N . ALA A 1 95 ? 5.099 -2.268 -21.767 1.00 97.88 95 ALA A N 1
ATOM 711 C CA . ALA A 1 95 ? 4.618 -3.530 -22.323 1.00 97.88 95 ALA A CA 1
ATOM 712 C C . ALA A 1 95 ? 3.146 -3.439 -22.756 1.00 97.88 95 ALA A C 1
ATOM 714 O O . ALA A 1 95 ? 2.787 -3.924 -23.830 1.00 97.88 95 ALA A O 1
ATOM 715 N N . GLY A 1 96 ? 2.302 -2.766 -21.965 1.00 98.12 96 GLY A N 1
ATOM 716 C CA . GLY A 1 96 ? 0.897 -2.537 -22.299 1.00 98.12 96 GLY A CA 1
ATOM 717 C C . GLY A 1 96 ? 0.742 -1.686 -23.558 1.00 98.12 96 GLY A C 1
ATOM 718 O O . GLY A 1 96 ? 0.020 -2.065 -24.480 1.00 98.12 96 GLY A O 1
ATOM 719 N N . LYS A 1 97 ? 1.486 -0.578 -23.649 1.00 98.31 97 LYS A N 1
ATOM 720 C CA . LYS A 1 97 ? 1.492 0.304 -24.828 1.00 98.31 97 LYS A CA 1
ATOM 721 C C . LYS A 1 97 ? 2.004 -0.389 -26.085 1.00 98.31 97 LYS A C 1
ATOM 723 O O . LYS A 1 97 ? 1.376 -0.247 -27.131 1.00 98.31 97 LYS A O 1
ATOM 728 N N . ALA A 1 98 ? 3.094 -1.148 -25.987 1.00 97.06 98 ALA A N 1
ATOM 729 C CA . ALA A 1 98 ? 3.658 -1.888 -27.115 1.00 97.06 98 ALA A CA 1
ATOM 730 C C . ALA A 1 98 ? 2.674 -2.938 -27.664 1.00 97.06 98 ALA A C 1
ATOM 732 O O . ALA A 1 98 ? 2.589 -3.142 -28.872 1.00 97.06 98 ALA A O 1
ATOM 733 N N . GLN A 1 99 ? 1.884 -3.564 -26.785 1.00 96.62 99 GLN A N 1
ATOM 734 C CA . GLN A 1 99 ? 0.892 -4.579 -27.156 1.00 96.62 99 GLN A CA 1
ATOM 735 C C . GLN A 1 99 ? -0.511 -4.010 -27.438 1.00 96.62 99 GLN A C 1
ATOM 737 O O . GLN A 1 99 ? -1.392 -4.747 -27.879 1.00 96.62 99 GLN A O 1
ATOM 742 N N . GLY A 1 100 ? -0.750 -2.720 -27.185 1.00 97.50 100 GLY A N 1
ATOM 743 C CA . GLY A 1 100 ? -2.067 -2.095 -27.336 1.00 97.50 100 GLY A CA 1
ATOM 744 C C . GLY A 1 100 ? -3.115 -2.587 -26.328 1.00 97.50 100 GLY A C 1
ATOM 745 O O . GLY A 1 100 ? -4.306 -2.596 -26.642 1.00 97.50 100 GLY A O 1
ATOM 746 N N . VAL A 1 101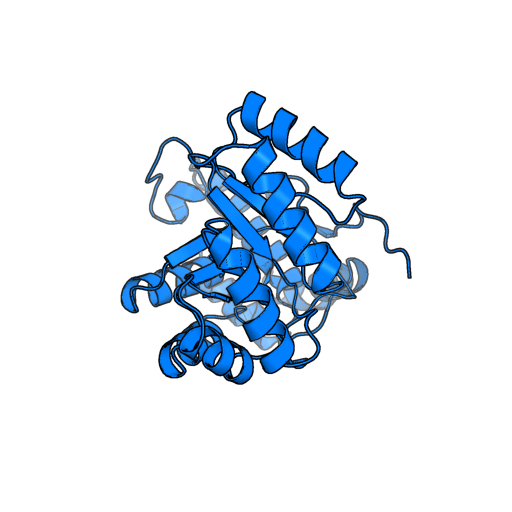 ? -2.695 -3.006 -25.129 1.00 97.88 101 VAL A N 1
ATOM 747 C CA . VAL A 1 101 ? -3.575 -3.530 -24.067 1.00 97.88 101 VAL A CA 1
ATOM 748 C C . VAL A 1 101 ? -3.357 -2.804 -22.739 1.00 97.88 101 VAL A C 1
ATOM 750 O O . VAL A 1 101 ? -2.323 -2.185 -22.502 1.00 97.88 101 VAL A O 1
ATOM 753 N N . SER A 1 102 ? -4.338 -2.877 -21.838 1.00 97.50 102 SER A N 1
ATOM 754 C CA . SER A 1 102 ? -4.194 -2.319 -20.489 1.00 97.50 102 SER A CA 1
ATOM 755 C C . SER A 1 102 ? -3.229 -3.144 -19.632 1.00 97.50 102 SER A C 1
ATOM 757 O O . SER A 1 102 ? -3.159 -4.366 -19.766 1.00 97.50 102 SER A O 1
ATOM 759 N N . VAL A 1 103 ? -2.581 -2.510 -18.649 1.00 97.12 103 VAL A N 1
ATOM 760 C CA . VAL A 1 103 ? -1.799 -3.227 -17.622 1.00 97.12 103 VAL A CA 1
ATOM 761 C C . VAL A 1 103 ? -2.662 -4.254 -16.883 1.00 97.12 103 VAL A C 1
ATOM 763 O O . VAL A 1 103 ? -2.217 -5.367 -16.632 1.00 97.12 103 VAL A O 1
ATOM 766 N N . SER A 1 104 ? -3.938 -3.947 -16.621 1.00 96.25 104 SER A N 1
ATOM 767 C CA . SER A 1 104 ? -4.864 -4.927 -16.039 1.00 96.25 104 SER A CA 1
ATOM 768 C C . SER A 1 104 ? -5.022 -6.184 -16.898 1.00 96.25 104 SER A C 1
ATOM 770 O O . SER A 1 104 ? -5.166 -7.263 -16.340 1.00 96.25 104 SER A O 1
ATOM 772 N N . THR A 1 105 ? -4.945 -6.080 -18.231 1.00 96.88 105 THR A N 1
ATOM 773 C CA . THR A 1 105 ? -4.955 -7.242 -19.138 1.00 96.88 105 THR A CA 1
ATOM 774 C C . THR A 1 105 ? -3.695 -8.081 -18.957 1.00 96.88 105 THR A C 1
ATOM 776 O O . THR A 1 105 ? -3.794 -9.300 -18.839 1.00 96.88 105 THR A O 1
ATOM 779 N N . LEU A 1 106 ? -2.530 -7.436 -18.842 1.00 96.31 106 LEU A N 1
ATOM 780 C CA . LEU A 1 106 ? -1.261 -8.118 -18.560 1.00 96.31 106 LEU A CA 1
ATOM 781 C C . LEU A 1 106 ? -1.265 -8.827 -17.195 1.00 96.31 106 LEU A C 1
ATOM 783 O O . LEU A 1 106 ? -0.641 -9.872 -17.040 1.00 96.31 106 LEU A O 1
ATOM 787 N N . LEU A 1 107 ? -2.002 -8.290 -16.219 1.00 95.12 107 LEU A N 1
ATOM 788 C CA . LEU A 1 107 ? -2.123 -8.839 -14.863 1.00 95.12 107 LEU A CA 1
ATOM 789 C C . LEU A 1 107 ? -3.252 -9.876 -14.698 1.00 95.12 107 LEU A C 1
ATOM 791 O O . LEU A 1 107 ? -3.568 -10.254 -13.571 1.00 95.12 107 LEU A O 1
ATOM 795 N N . GLY A 1 108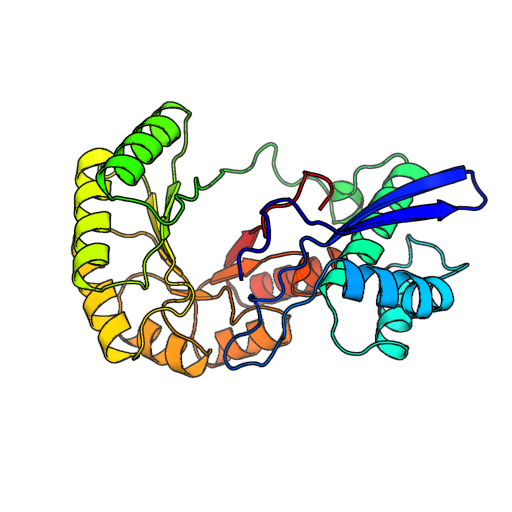 ? -3.848 -10.362 -15.791 1.00 94.62 108 GLY A N 1
ATOM 796 C CA . GLY A 1 108 ? -4.870 -11.420 -15.764 1.00 94.62 108 GLY A CA 1
ATOM 797 C C . GLY A 1 108 ? -6.288 -10.968 -16.125 1.00 94.62 108 GLY A C 1
ATOM 798 O O . GLY A 1 108 ? -7.210 -11.781 -16.125 1.00 94.62 108 GLY A O 1
ATOM 799 N N . GLY A 1 109 ? -6.469 -9.699 -16.484 1.00 95.75 109 GLY A N 1
ATOM 800 C CA . GLY A 1 109 ? -7.728 -9.147 -16.972 1.00 95.75 109 GLY A CA 1
ATOM 801 C C . GLY A 1 109 ? -8.513 -8.350 -15.933 1.00 95.75 109 GLY A C 1
ATOM 802 O O . GLY A 1 109 ? -8.345 -8.468 -14.719 1.00 95.75 109 GLY A O 1
ATOM 803 N N . ARG A 1 110 ? -9.423 -7.507 -16.432 1.00 94.62 110 ARG A N 1
ATOM 804 C CA . ARG A 1 110 ? -10.349 -6.737 -15.596 1.00 94.62 110 ARG A CA 1
ATOM 805 C C . ARG A 1 110 ? -11.379 -7.677 -14.966 1.00 94.62 110 ARG A C 1
ATOM 807 O O . ARG A 1 110 ? -12.198 -8.254 -15.671 1.00 94.62 110 ARG A O 1
ATOM 814 N N . HIS A 1 111 ? -11.371 -7.775 -13.639 1.00 93.62 111 HIS A N 1
ATOM 815 C CA . HIS A 1 111 ? -12.321 -8.609 -12.896 1.00 93.62 111 HIS A CA 1
ATOM 816 C C . HIS A 1 111 ? -13.607 -7.870 -12.477 1.00 93.62 111 HIS A C 1
ATOM 818 O O . HIS A 1 111 ? -14.624 -8.498 -12.202 1.00 93.62 111 HIS A O 1
ATOM 824 N N . ARG A 1 112 ? -13.573 -6.533 -12.400 1.00 94.94 112 ARG A N 1
ATOM 825 C CA . ARG A 1 112 ? -14.698 -5.695 -11.955 1.00 94.94 112 ARG A CA 1
ATOM 826 C C . ARG A 1 112 ? -14.676 -4.324 -12.618 1.00 94.94 112 ARG A C 1
ATOM 828 O O . ARG A 1 112 ? -13.619 -3.859 -13.054 1.00 94.94 112 ARG A O 1
ATOM 835 N N . ASP A 1 113 ? -15.833 -3.667 -12.660 1.00 94.31 113 ASP A N 1
ATOM 836 C CA . ASP A 1 113 ? -15.956 -2.370 -13.323 1.00 94.31 113 ASP A CA 1
ATOM 837 C C . ASP A 1 113 ? -15.571 -1.173 -12.452 1.00 94.31 113 ASP A C 1
ATOM 839 O O . ASP A 1 113 ? -15.127 -0.156 -12.984 1.00 94.31 113 ASP A O 1
ATOM 843 N N . GLY A 1 114 ? -15.658 -1.319 -11.133 1.00 93.88 114 GLY A N 1
ATOM 844 C CA . GLY A 1 114 ? -15.258 -0.308 -10.164 1.00 93.88 114 GLY A CA 1
ATOM 845 C C . GLY A 1 114 ? -14.713 -0.937 -8.888 1.00 93.88 114 GLY A C 1
ATOM 846 O O . GLY A 1 114 ? -14.867 -2.139 -8.651 1.00 93.88 114 GLY A O 1
ATOM 847 N N . ILE A 1 115 ? -14.065 -0.109 -8.080 1.00 93.88 115 ILE A N 1
ATOM 848 C CA . ILE A 1 115 ? -13.566 -0.451 -6.749 1.00 93.88 115 ILE A CA 1
ATOM 849 C C . ILE A 1 115 ? -14.210 0.489 -5.736 1.00 93.88 115 ILE A C 1
ATOM 851 O O . ILE A 1 115 ? -14.408 1.668 -6.023 1.00 93.88 115 ILE A O 1
ATOM 855 N N . GLU A 1 116 ? -14.567 -0.039 -4.568 1.00 93.56 116 GLU A N 1
ATOM 856 C CA . GLU A 1 116 ? -14.954 0.814 -3.449 1.00 93.56 116 GLU A CA 1
ATOM 857 C C . GLU A 1 116 ? -13.697 1.484 -2.890 1.00 93.56 116 GLU A C 1
ATOM 859 O O . GLU A 1 116 ? -12.681 0.819 -2.691 1.00 93.56 116 GLU A O 1
ATOM 864 N N . LEU A 1 117 ? -13.775 2.789 -2.643 1.00 94.69 117 LEU A N 1
ATOM 865 C CA . LEU A 1 117 ? -12.705 3.549 -2.012 1.00 94.69 117 LEU A CA 1
ATOM 866 C C . LEU A 1 117 ? -13.039 3.752 -0.534 1.00 94.69 117 LEU A C 1
ATOM 868 O O . LEU A 1 117 ? -14.134 4.203 -0.193 1.00 94.69 117 LEU A O 1
ATOM 872 N N . ALA A 1 118 ? -12.085 3.426 0.335 1.00 96.00 118 ALA A N 1
ATOM 873 C CA . ALA A 1 118 ? -12.131 3.832 1.731 1.00 96.00 118 ALA A CA 1
ATOM 874 C C . ALA A 1 118 ? -11.534 5.238 1.849 1.00 96.00 118 ALA A C 1
ATOM 876 O O . ALA A 1 118 ? -10.382 5.454 1.469 1.00 96.00 118 ALA A O 1
ATOM 877 N N . HIS A 1 119 ? -12.303 6.193 2.371 1.00 97.25 119 HIS A N 1
ATOM 878 C CA . HIS A 1 119 ? -11.814 7.558 2.558 1.00 97.25 119 HIS A CA 1
ATOM 879 C C . HIS A 1 119 ? -10.930 7.615 3.802 1.00 97.25 119 HIS A C 1
ATOM 881 O O . HIS A 1 119 ? -11.394 7.323 4.905 1.00 97.25 119 HIS A O 1
ATOM 887 N N . SER A 1 120 ? -9.653 7.958 3.630 1.00 96.25 120 SER A N 1
ATOM 888 C CA . SER A 1 120 ? -8.686 8.023 4.728 1.00 96.25 120 SER A CA 1
ATOM 889 C C . SER A 1 120 ? -8.594 9.436 5.289 1.00 96.25 120 SER A C 1
ATOM 891 O O . SER A 1 120 ? -8.055 10.330 4.645 1.00 96.25 120 SER A O 1
ATOM 893 N N . LEU A 1 121 ? -9.033 9.610 6.530 1.00 96.25 121 LEU A N 1
ATOM 894 C CA . LEU A 1 121 ? -8.895 10.848 7.286 1.00 96.25 121 LEU A CA 1
ATOM 895 C C . LEU A 1 121 ? -7.461 10.987 7.801 1.00 96.25 121 LEU A C 1
ATOM 897 O O . LEU A 1 121 ? -6.935 10.083 8.456 1.00 96.25 121 LEU A O 1
ATOM 901 N N . GLY A 1 122 ? -6.833 12.129 7.531 1.00 91.44 122 GLY A N 1
ATOM 902 C CA . GLY A 1 122 ? -5.521 12.463 8.087 1.00 91.44 122 GLY A CA 1
ATOM 903 C C . GLY A 1 122 ? -5.542 12.696 9.604 1.00 91.44 122 GLY A C 1
ATOM 904 O O . GLY A 1 122 ? -6.596 12.770 10.238 1.00 91.44 122 GLY A O 1
ATOM 905 N N . ILE A 1 123 ? -4.355 12.864 10.196 1.00 91.12 123 ILE A N 1
ATOM 906 C CA . ILE A 1 123 ? -4.230 13.302 11.592 1.00 91.12 123 ILE A CA 1
ATOM 907 C C . ILE A 1 123 ? -4.611 14.781 11.675 1.00 91.12 123 ILE A C 1
ATOM 909 O O . ILE A 1 123 ? -3.927 15.643 11.124 1.00 91.12 123 ILE A O 1
ATOM 913 N N . MET A 1 124 ? -5.705 15.067 12.373 1.00 93.69 124 MET A N 1
ATOM 914 C CA . MET A 1 124 ? -6.205 16.418 12.609 1.00 93.69 124 MET A CA 1
ATOM 915 C C . MET A 1 124 ? -7.101 16.459 13.857 1.00 93.69 124 MET A C 1
ATOM 917 O O . MET A 1 124 ? -7.351 15.436 14.506 1.00 93.69 124 MET A O 1
ATOM 921 N N . GLU A 1 125 ? -7.578 17.659 14.189 1.00 95.75 125 GLU A N 1
ATOM 922 C CA . GLU A 1 125 ? -8.578 17.875 15.238 1.00 95.75 125 GLU A CA 1
ATOM 923 C C . GLU A 1 125 ? -9.855 17.073 14.971 1.00 95.75 125 GLU A C 1
ATOM 925 O O . GLU A 1 125 ? -10.309 16.995 13.827 1.00 95.75 125 GLU A O 1
ATOM 930 N N . ILE A 1 126 ? -10.461 16.521 16.029 1.00 97.31 126 ILE A N 1
ATOM 931 C CA . ILE A 1 126 ? -11.617 15.616 15.908 1.00 97.31 126 ILE A CA 1
ATOM 932 C C . ILE A 1 126 ? -12.748 16.276 15.120 1.00 97.31 126 ILE A C 1
ATOM 934 O O . ILE A 1 126 ? -13.223 15.684 14.160 1.00 97.31 126 ILE A O 1
ATOM 938 N N . ASP A 1 127 ? -13.136 17.512 15.439 1.00 97.50 127 ASP A N 1
ATOM 939 C CA . ASP A 1 127 ? -14.250 18.168 14.739 1.00 97.50 127 ASP A CA 1
ATOM 940 C C . ASP A 1 127 ? -13.971 18.364 13.235 1.00 97.50 127 ASP A C 1
ATOM 942 O O . ASP A 1 127 ? -14.897 18.322 12.426 1.00 97.50 127 ASP A O 1
ATOM 946 N N . ARG A 1 128 ? -12.697 18.502 12.832 1.00 97.50 128 ARG A N 1
ATOM 947 C CA . ARG A 1 128 ? -12.320 18.508 11.409 1.00 97.50 128 ARG A CA 1
ATOM 948 C C . ARG A 1 128 ? -12.409 17.115 10.790 1.00 97.50 128 ARG A C 1
ATOM 950 O O . ARG A 1 128 ? -12.912 17.012 9.676 1.00 97.50 128 ARG A O 1
ATOM 957 N N . CYS A 1 129 ? -11.984 16.067 11.505 1.00 97.06 129 CYS A N 1
ATOM 958 C CA . CYS A 1 129 ? -12.186 14.681 11.069 1.00 97.06 129 CYS A CA 1
ATOM 959 C C . CYS A 1 129 ? -13.671 14.386 10.824 1.00 97.06 129 CYS A C 1
ATOM 961 O O . CYS A 1 129 ? -14.000 13.754 9.828 1.00 97.06 129 CYS A O 1
ATOM 963 N N . LEU A 1 130 ? -14.558 14.841 11.718 1.00 98.25 130 LEU A N 1
ATOM 964 C CA . LEU A 1 130 ? -16.001 14.614 11.599 1.00 98.25 130 LEU A CA 1
ATOM 965 C C . LEU A 1 130 ? -16.581 15.317 10.370 1.00 98.25 130 LEU A C 1
ATOM 967 O O . LEU A 1 130 ? -17.261 14.673 9.580 1.00 98.25 130 LEU A O 1
ATOM 971 N N . ALA A 1 131 ? -16.259 16.599 10.170 1.00 98.38 131 ALA A N 1
ATOM 972 C CA . ALA A 1 131 ? -16.736 17.354 9.011 1.00 98.38 131 ALA A CA 1
ATOM 973 C C . ALA A 1 131 ? -16.270 16.737 7.678 1.00 98.38 131 ALA A C 1
ATOM 975 O O . ALA A 1 131 ? -17.041 16.654 6.724 1.00 98.38 131 ALA A O 1
ATOM 976 N N . GLU A 1 132 ? -15.019 16.271 7.610 1.00 98.44 132 GLU A N 1
ATOM 977 C CA . GLU A 1 132 ? -14.504 15.581 6.423 1.00 98.44 132 GLU A CA 1
ATOM 978 C C . GLU A 1 132 ? -15.164 14.207 6.225 1.00 98.44 132 GLU A C 1
ATOM 980 O O . GLU A 1 132 ? -15.489 13.844 5.097 1.00 98.44 132 GLU A O 1
ATOM 985 N N . ALA A 1 133 ? -15.427 13.462 7.304 1.00 98.44 133 ALA A N 1
ATOM 986 C CA . ALA A 1 133 ? -16.135 12.186 7.230 1.00 98.44 133 ALA A CA 1
ATOM 987 C C . ALA A 1 133 ? -17.571 12.352 6.709 1.00 98.44 133 ALA A C 1
ATOM 989 O O . ALA A 1 133 ? -17.987 11.598 5.832 1.00 98.44 133 ALA A O 1
ATOM 990 N N . GLU A 1 134 ? -18.313 13.350 7.202 1.00 98.31 134 GLU A N 1
ATOM 991 C CA . GLU A 1 134 ? -19.660 13.678 6.709 1.00 98.31 134 GLU A CA 1
ATOM 992 C C . GLU A 1 134 ? -19.639 14.001 5.218 1.00 98.31 134 GLU A C 1
ATOM 994 O O . GLU A 1 134 ? -20.462 13.486 4.458 1.00 98.31 134 GLU A O 1
ATOM 999 N N . GLN A 1 135 ? -18.674 14.819 4.789 1.00 98.38 135 GLN A N 1
ATOM 1000 C CA . GLN A 1 135 ? -18.507 15.156 3.383 1.00 98.38 135 GLN A CA 1
ATOM 1001 C C . GLN A 1 135 ? -18.209 13.907 2.543 1.00 98.38 135 GLN A C 1
ATOM 1003 O O . GLN A 1 135 ? -18.889 13.673 1.545 1.00 98.38 135 GLN A O 1
ATOM 1008 N N . ALA A 1 136 ? -17.249 13.077 2.955 1.00 98.19 136 ALA A N 1
ATOM 1009 C CA . ALA A 1 136 ? -16.887 11.863 2.229 1.00 98.19 136 ALA A CA 1
ATOM 1010 C C . ALA A 1 136 ? -18.073 10.889 2.108 1.00 98.19 136 ALA A C 1
ATOM 1012 O O . ALA A 1 136 ? -18.310 10.320 1.041 1.00 98.19 136 ALA A O 1
ATOM 1013 N N . VAL A 1 137 ? -18.861 10.720 3.176 1.00 98.19 137 VAL A N 1
ATOM 1014 C CA . VAL A 1 137 ? -20.077 9.891 3.154 1.00 98.19 137 VAL A CA 1
ATOM 1015 C C . VAL A 1 137 ? -21.127 10.483 2.211 1.00 98.19 137 VAL A C 1
ATOM 1017 O O . VAL A 1 137 ? -21.724 9.744 1.427 1.00 98.19 137 VAL A O 1
ATOM 1020 N N . ALA A 1 138 ? -21.316 11.806 2.212 1.00 98.00 138 ALA A N 1
ATOM 1021 C CA . ALA A 1 138 ? -22.213 12.484 1.275 1.00 98.00 138 ALA A CA 1
ATOM 1022 C C . ALA A 1 138 ? -21.768 12.336 -0.196 1.00 98.00 138 ALA A C 1
ATOM 1024 O O . ALA A 1 138 ? -22.610 12.293 -1.093 1.00 98.00 138 ALA A O 1
ATOM 1025 N N . GLU A 1 139 ? -20.462 12.204 -0.444 1.00 97.62 139 GLU A N 1
ATOM 1026 C CA . GLU A 1 139 ? -19.869 11.915 -1.758 1.00 97.62 139 GLU A CA 1
ATOM 1027 C C . GLU A 1 139 ? -19.946 10.423 -2.147 1.00 97.62 139 GLU A C 1
ATOM 1029 O O . GLU A 1 139 ? -19.645 10.057 -3.285 1.00 97.62 139 GLU A O 1
ATOM 1034 N N . GLY A 1 140 ? -20.413 9.559 -1.239 1.00 97.31 140 GLY A N 1
ATOM 1035 C CA . GLY A 1 140 ? -20.685 8.142 -1.488 1.00 97.31 140 GLY A CA 1
ATOM 1036 C C . GLY A 1 140 ? -19.705 7.167 -0.833 1.00 97.31 140 GLY A C 1
ATOM 1037 O O . GLY A 1 140 ? -19.793 5.963 -1.099 1.00 97.31 140 GLY A O 1
ATOM 1038 N N . ALA A 1 141 ? -18.788 7.640 0.018 1.00 97.69 141 ALA A N 1
ATOM 1039 C CA . ALA A 1 141 ? -17.903 6.765 0.778 1.00 97.69 141 ALA A CA 1
ATOM 1040 C C . ALA A 1 141 ? -18.710 5.872 1.731 1.00 97.69 141 ALA A C 1
ATOM 1042 O O . ALA A 1 141 ? -19.557 6.330 2.495 1.00 97.69 141 ALA A O 1
ATOM 1043 N N . ARG A 1 142 ? -18.418 4.569 1.702 1.00 97.75 142 ARG A N 1
ATOM 1044 C CA . ARG A 1 142 ? -19.042 3.561 2.584 1.00 97.75 142 ARG A CA 1
ATOM 1045 C C . ARG A 1 142 ? -18.124 3.095 3.704 1.00 97.75 142 ARG A C 1
ATOM 1047 O O . ARG A 1 142 ? -18.562 2.395 4.615 1.00 97.75 142 ARG A O 1
ATOM 1054 N N . THR A 1 143 ? -16.854 3.467 3.607 1.00 98.31 143 THR A N 1
ATOM 1055 C CA . THR A 1 143 ? -15.808 3.094 4.547 1.00 98.31 143 THR A CA 1
ATOM 1056 C C . THR A 1 143 ? -14.972 4.331 4.848 1.00 98.31 143 THR A C 1
ATOM 1058 O O . THR A 1 143 ? -14.450 4.962 3.930 1.00 98.31 143 THR A O 1
ATOM 1061 N N . ILE A 1 144 ? -14.835 4.654 6.131 1.00 98.50 144 ILE A N 1
ATOM 1062 C CA . ILE A 1 144 ? -13.965 5.709 6.646 1.00 98.50 144 ILE A CA 1
ATOM 1063 C C . ILE A 1 144 ? -12.791 5.046 7.364 1.00 98.50 144 ILE A C 1
ATOM 1065 O O . ILE A 1 144 ? -12.986 4.256 8.288 1.00 98.50 144 ILE A O 1
ATOM 1069 N N . LYS A 1 145 ? -11.568 5.361 6.940 1.00 98.25 145 LYS A N 1
ATOM 1070 C CA . LYS A 1 145 ? -10.330 5.013 7.645 1.00 98.25 145 LYS A CA 1
ATOM 1071 C C . LYS A 1 145 ? -9.900 6.222 8.468 1.00 98.25 145 LYS A C 1
ATOM 1073 O O . LYS A 1 145 ? -9.767 7.310 7.918 1.00 98.25 145 LYS A O 1
ATOM 1078 N N . CYS A 1 146 ? -9.680 6.061 9.768 1.00 97.75 146 CYS A N 1
ATOM 1079 C CA . CYS A 1 146 ? -9.226 7.143 10.635 1.00 97.75 146 CYS A CA 1
ATOM 1080 C C . CYS A 1 146 ? -7.916 6.791 11.345 1.00 97.75 146 CYS A C 1
ATOM 1082 O O . CYS A 1 146 ? -7.668 5.640 11.702 1.00 97.75 146 CYS A O 1
ATOM 1084 N N . LYS A 1 147 ? -7.059 7.801 11.525 1.00 97.56 147 LYS A N 1
ATOM 1085 C CA . LYS A 1 147 ? -5.758 7.641 12.178 1.00 97.56 147 LYS A CA 1
ATOM 1086 C C . LYS A 1 147 ? -5.903 7.653 13.702 1.00 97.56 147 LYS A C 1
ATOM 1088 O O . LYS A 1 147 ? -6.464 8.594 14.282 1.00 97.56 147 LYS A O 1
ATOM 1093 N N . THR A 1 148 ? -5.368 6.608 14.316 1.00 97.31 148 THR A N 1
ATOM 1094 C CA . THR A 1 148 ? -5.249 6.377 15.759 1.00 97.31 148 THR A CA 1
ATOM 1095 C C . THR A 1 148 ? -3.771 6.139 16.107 1.00 97.31 148 THR A C 1
ATOM 1097 O O . THR A 1 148 ? -2.894 6.516 15.335 1.00 97.31 148 THR A O 1
ATOM 1100 N N . GLY A 1 149 ? -3.463 5.553 17.266 1.00 95.88 149 GLY A N 1
ATOM 1101 C CA . GLY A 1 149 ? -2.084 5.298 17.696 1.00 95.88 149 GLY A CA 1
ATOM 1102 C C . GLY A 1 149 ? -1.374 6.534 18.256 1.00 95.88 149 GLY A C 1
ATOM 1103 O O . GLY A 1 149 ? -0.154 6.538 18.378 1.00 95.88 149 GLY A O 1
ATOM 1104 N N . LEU A 1 150 ? -2.109 7.598 18.595 1.00 94.75 150 LEU A N 1
ATOM 1105 C CA . LEU A 1 150 ? -1.524 8.841 19.116 1.00 94.75 150 LEU A CA 1
ATOM 1106 C C . LEU A 1 150 ? -1.691 8.945 20.629 1.00 94.75 150 LEU A C 1
ATOM 1108 O O . LEU A 1 150 ? -0.720 9.101 21.370 1.00 94.75 150 LEU A O 1
ATOM 1112 N N . ASP A 1 151 ? -2.940 8.868 21.074 1.00 97.25 151 ASP A N 1
ATOM 1113 C CA . ASP A 1 151 ? -3.324 8.891 22.477 1.00 97.25 151 ASP A CA 1
ATOM 1114 C C . ASP A 1 151 ? -4.582 8.026 22.658 1.00 97.25 151 ASP A C 1
ATOM 1116 O O . ASP A 1 151 ? -5.602 8.301 22.020 1.00 97.25 151 ASP A O 1
ATOM 1120 N N . PRO A 1 152 ? -4.554 7.008 23.537 1.00 98.06 152 PRO A N 1
ATOM 1121 C CA . PRO A 1 152 ? -5.679 6.100 23.743 1.00 98.06 152 PRO A CA 1
ATOM 1122 C C . PRO A 1 152 ? -7.022 6.773 24.041 1.00 98.06 152 PRO A C 1
ATOM 1124 O O . PRO A 1 152 ? -8.062 6.306 23.582 1.00 98.06 152 PRO A O 1
ATOM 1127 N N . GLN A 1 153 ? -7.040 7.858 24.822 1.00 98.25 153 GLN A N 1
ATOM 1128 C CA . GLN A 1 153 ? -8.299 8.507 25.199 1.00 98.25 153 GLN A CA 1
ATOM 1129 C C . GLN A 1 153 ? -8.875 9.296 24.029 1.00 98.25 153 GLN A C 1
ATOM 1131 O O . GLN A 1 153 ? -10.061 9.172 23.719 1.00 98.25 153 GLN A O 1
ATOM 1136 N N . ARG A 1 154 ? -8.020 10.057 23.344 1.00 97.81 154 ARG A N 1
ATOM 1137 C CA . ARG A 1 154 ? -8.372 10.781 22.124 1.00 97.81 154 ARG A CA 1
ATOM 1138 C C . ARG A 1 154 ? -8.863 9.831 21.036 1.00 97.81 154 ARG A C 1
ATOM 1140 O O . ARG A 1 154 ? -9.826 10.151 20.349 1.00 97.81 154 ARG A O 1
ATOM 1147 N N . ASP A 1 155 ? -8.209 8.687 20.862 1.00 98.44 155 ASP A N 1
ATOM 1148 C CA . ASP A 1 155 ? -8.512 7.746 19.781 1.00 98.44 155 ASP A CA 1
ATOM 1149 C C . ASP A 1 155 ? -9.842 7.016 19.996 1.00 98.44 155 ASP A C 1
ATOM 1151 O O . ASP A 1 155 ? -10.579 6.787 19.038 1.00 98.44 155 ASP A O 1
ATOM 1155 N N . VAL A 1 156 ? -10.187 6.689 21.245 1.00 98.75 156 VAL A N 1
ATOM 1156 C CA . VAL A 1 156 ? -11.512 6.144 21.587 1.00 98.75 156 VAL A CA 1
ATOM 1157 C C . VAL A 1 156 ? -12.599 7.201 21.382 1.00 98.75 156 VAL A C 1
ATOM 1159 O O . VAL A 1 156 ? -13.635 6.903 20.792 1.00 98.75 156 VAL A O 1
ATOM 1162 N N . GLU A 1 157 ? -12.356 8.444 21.808 1.00 98.62 157 GLU A N 1
ATOM 1163 C CA . GLU A 1 157 ? -13.300 9.550 21.606 1.00 98.62 157 GLU A CA 1
ATOM 1164 C C . GLU A 1 157 ? -13.514 9.864 20.119 1.00 98.62 157 GLU A C 1
ATOM 1166 O O . GLU A 1 157 ? -14.653 10.072 19.699 1.00 98.62 157 GLU A O 1
ATOM 1171 N N . LEU A 1 158 ? -12.453 9.846 19.302 1.00 98.62 15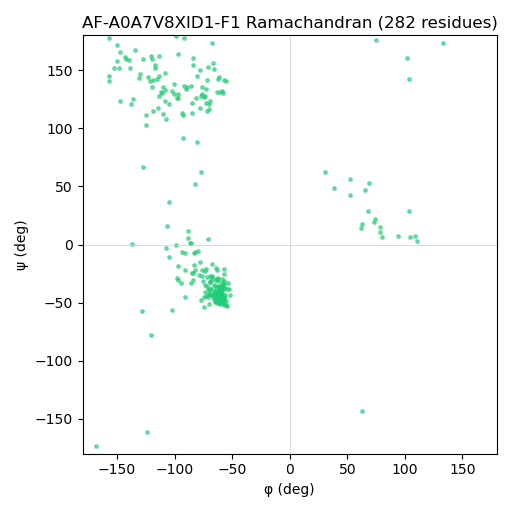8 LEU A N 1
ATOM 1172 C CA . LEU A 1 158 ? -12.565 10.014 17.853 1.00 98.62 158 LEU A CA 1
ATOM 1173 C C . LEU A 1 158 ? -13.503 8.961 17.255 1.00 98.62 158 LEU A C 1
ATOM 1175 O O . LEU A 1 158 ? -14.403 9.312 16.497 1.00 98.62 158 LEU A O 1
ATOM 1179 N N . VAL A 1 159 ? -13.291 7.683 17.575 1.00 98.69 159 VAL A N 1
ATOM 1180 C CA . VAL A 1 159 ? -14.090 6.583 17.018 1.00 98.69 159 VAL A CA 1
ATOM 1181 C C . VAL A 1 159 ? -15.547 6.677 17.465 1.00 98.69 159 VAL A C 1
ATOM 1183 O O . VAL A 1 159 ? -16.439 6.559 16.625 1.00 98.69 159 VAL A O 1
ATOM 1186 N N . ARG A 1 160 ? -15.798 6.960 18.751 1.00 98.81 160 ARG A N 1
ATOM 1187 C CA . ARG A 1 160 ? -17.152 7.186 19.275 1.00 98.81 160 ARG A CA 1
ATOM 1188 C C . ARG A 1 160 ? -17.874 8.277 18.490 1.00 98.81 160 ARG A C 1
ATOM 1190 O O . ARG A 1 160 ? -18.977 8.066 17.994 1.00 98.81 160 ARG A O 1
ATOM 1197 N N . ARG A 1 161 ? -17.236 9.442 18.365 1.00 98.75 161 ARG A N 1
ATOM 1198 C CA . ARG A 1 161 ? -17.807 10.607 17.683 1.00 98.75 161 ARG A CA 1
ATOM 1199 C C . ARG A 1 161 ? -18.001 10.352 16.194 1.00 98.75 161 ARG A C 1
ATOM 1201 O O . ARG A 1 161 ? -19.033 10.731 15.660 1.00 98.75 161 ARG A O 1
ATOM 1208 N N . LEU A 1 162 ? -17.055 9.675 15.538 1.00 98.50 162 LEU A N 1
ATOM 1209 C CA . LEU A 1 162 ? -17.210 9.264 14.144 1.00 98.50 162 LEU A CA 1
ATOM 1210 C C . LEU A 1 162 ? -18.444 8.384 13.980 1.00 98.50 162 LEU A C 1
ATOM 1212 O O . LEU A 1 162 ? -19.268 8.693 13.129 1.00 98.50 162 LEU A O 1
ATOM 1216 N N . ARG A 1 163 ? -18.611 7.344 14.807 1.00 98.62 163 ARG A N 1
ATOM 1217 C CA . ARG A 1 163 ? -19.786 6.461 14.753 1.00 98.62 163 ARG A CA 1
ATOM 1218 C C . ARG A 1 163 ? -21.096 7.234 14.920 1.00 98.62 163 ARG A C 1
ATOM 1220 O O . ARG A 1 163 ? -22.011 7.033 14.128 1.00 98.62 163 ARG A O 1
ATOM 1227 N N . GLU A 1 164 ? -21.171 8.140 15.895 1.00 98.50 164 GLU A N 1
ATOM 1228 C CA . GLU A 1 164 ? -22.341 9.010 16.106 1.00 98.50 164 GLU A CA 1
ATOM 1229 C C . GLU A 1 164 ? -22.641 9.904 14.894 1.00 98.50 164 GLU A C 1
ATOM 1231 O O . GLU A 1 164 ? -23.804 10.144 14.576 1.00 98.50 164 GLU A O 1
ATOM 1236 N N . THR A 1 165 ? -21.597 10.378 14.215 1.00 98.38 165 THR A N 1
ATOM 1237 C CA . THR A 1 165 ? -21.695 11.264 13.053 1.00 98.38 165 THR A CA 1
ATOM 1238 C C . THR A 1 165 ? -22.090 10.528 11.770 1.00 98.38 165 THR A C 1
ATOM 1240 O O . THR A 1 165 ? -22.975 10.988 11.054 1.00 98.38 165 THR A O 1
ATOM 1243 N N . VAL A 1 166 ? -21.452 9.395 11.455 1.00 98.19 166 VAL A N 1
ATOM 1244 C CA . VAL A 1 166 ? -21.641 8.704 10.163 1.00 98.19 166 VAL A CA 1
ATOM 1245 C C . VAL A 1 166 ? -22.708 7.602 10.196 1.00 98.19 166 VAL A C 1
ATOM 1247 O O . VAL A 1 166 ? -23.056 7.058 9.149 1.00 98.19 166 VAL A O 1
ATOM 1250 N N . GLY A 1 167 ? -23.250 7.284 11.377 1.00 97.75 167 GLY A N 1
ATOM 1251 C CA . GLY A 1 167 ? -24.278 6.257 11.572 1.00 97.75 167 GLY A CA 1
ATOM 1252 C C . GLY A 1 167 ? -23.740 4.827 11.479 1.00 97.75 167 GLY A C 1
ATOM 1253 O O . GLY A 1 167 ? -22.565 4.614 11.198 1.00 97.75 167 GLY A O 1
ATOM 1254 N N . ASP A 1 168 ? -24.593 3.829 11.723 1.00 97.50 168 ASP A N 1
ATOM 1255 C CA . ASP A 1 168 ? -24.183 2.421 11.904 1.00 97.50 168 ASP A CA 1
ATOM 1256 C C . ASP A 1 168 ? -23.812 1.684 10.604 1.00 97.50 168 ASP A C 1
ATOM 1258 O O . ASP A 1 168 ? -23.080 0.695 10.637 1.00 97.50 168 ASP A O 1
ATOM 1262 N N . GLU A 1 169 ? -24.289 2.153 9.448 1.00 97.25 169 GLU A N 1
ATOM 1263 C CA . GLU A 1 169 ? -24.072 1.474 8.161 1.00 97.25 169 GLU A CA 1
ATOM 1264 C C . GLU A 1 169 ? -22.672 1.717 7.575 1.00 97.25 169 GLU A C 1
ATOM 1266 O O . GLU A 1 169 ? -22.154 0.890 6.820 1.00 97.25 169 GLU A O 1
ATOM 1271 N N . VAL A 1 170 ? -22.044 2.846 7.917 1.00 98.44 170 VAL A N 1
ATOM 1272 C CA . VAL A 1 170 ? -20.707 3.196 7.427 1.00 98.44 170 VAL A CA 1
ATOM 1273 C C . VAL A 1 170 ? -19.661 2.372 8.177 1.00 98.44 170 VAL A C 1
ATOM 1275 O O . VAL A 1 170 ? -19.643 2.315 9.409 1.00 98.44 170 VAL A O 1
ATOM 1278 N N . ARG A 1 171 ? -18.749 1.722 7.453 1.00 98.56 171 ARG A N 1
ATOM 1279 C CA . ARG A 1 171 ? -17.646 0.971 8.070 1.00 98.56 171 ARG A CA 1
ATOM 1280 C C . ARG A 1 171 ? -16.569 1.928 8.569 1.00 98.56 171 ARG A C 1
ATOM 1282 O O . ARG A 1 171 ? -16.164 2.829 7.841 1.00 98.56 171 ARG A O 1
ATOM 1289 N N . ILE A 1 172 ? -16.068 1.698 9.781 1.00 98.69 172 ILE A N 1
ATOM 1290 C CA . ILE A 1 172 ? -14.976 2.485 10.368 1.00 98.69 172 ILE A CA 1
ATOM 1291 C C . ILE A 1 172 ? -13.760 1.581 10.542 1.00 98.69 172 ILE A C 1
ATOM 1293 O O . ILE A 1 172 ? -13.813 0.611 11.290 1.00 98.69 172 ILE A O 1
ATOM 1297 N N . ARG A 1 173 ? -12.663 1.898 9.862 1.00 97.94 173 ARG A N 1
ATOM 1298 C CA . ARG A 1 173 ? -11.353 1.267 10.051 1.00 97.94 173 ARG A CA 1
ATOM 1299 C C . ARG A 1 173 ? -10.469 2.204 10.862 1.00 97.94 173 ARG A C 1
ATOM 1301 O O . ARG A 1 173 ? -10.368 3.380 10.522 1.00 97.94 173 ARG A O 1
ATOM 1308 N N . VAL A 1 174 ? -9.814 1.681 11.889 1.00 98.56 174 VAL A N 1
ATOM 1309 C CA . VAL A 1 174 ? -8.803 2.421 12.656 1.00 98.56 174 VAL A CA 1
ATOM 1310 C C . VAL A 1 174 ? -7.417 2.005 12.188 1.00 98.56 174 VAL A C 1
ATOM 1312 O O . VAL A 1 174 ? -7.191 0.823 11.952 1.00 98.56 174 VAL A O 1
ATOM 1315 N N . ASP A 1 175 ? -6.511 2.963 12.032 1.00 98.31 175 ASP A N 1
ATOM 1316 C CA . ASP A 1 175 ? -5.122 2.730 11.633 1.00 98.31 175 ASP A CA 1
ATOM 1317 C C . ASP A 1 175 ? -4.178 3.340 12.662 1.00 98.31 175 ASP A C 1
ATOM 1319 O O . ASP A 1 175 ? -4.122 4.563 12.819 1.00 98.31 175 ASP A O 1
ATOM 1323 N N . GLY A 1 176 ? -3.474 2.474 13.388 1.00 97.50 176 GLY A N 1
ATOM 1324 C CA . GLY A 1 176 ? -2.561 2.863 14.450 1.00 97.50 176 GLY A CA 1
ATOM 1325 C C . GLY A 1 176 ? -1.168 3.267 13.979 1.00 97.50 176 GLY A C 1
ATOM 1326 O O . GLY A 1 176 ? -0.466 3.882 14.776 1.00 97.50 176 GLY A O 1
ATOM 1327 N N . ASN A 1 177 ? -0.752 2.927 12.751 1.00 96.19 177 ASN A N 1
ATOM 1328 C CA . ASN A 1 177 ? 0.620 3.115 12.247 1.00 96.19 177 ASN A CA 1
ATOM 1329 C C . ASN A 1 177 ? 1.714 2.833 13.297 1.00 96.19 177 ASN A C 1
ATOM 1331 O O . ASN A 1 177 ? 2.609 3.647 13.528 1.00 96.19 177 ASN A O 1
ATOM 1335 N N . GLU A 1 178 ? 1.599 1.695 13.985 1.00 96.94 178 GLU A N 1
ATOM 1336 C CA . GLU A 1 178 ? 2.501 1.241 15.055 1.00 96.94 178 GLU A CA 1
ATOM 1337 C C . GLU A 1 178 ? 2.580 2.154 16.294 1.00 96.94 178 GLU A C 1
ATOM 1339 O O . GLU A 1 178 ? 3.479 2.006 17.124 1.00 96.94 178 GLU A O 1
ATOM 1344 N N . GLY A 1 179 ? 1.654 3.099 16.440 1.00 96.50 179 GLY A N 1
ATOM 1345 C CA . GLY A 1 179 ? 1.757 4.190 17.401 1.00 96.50 179 GLY A CA 1
ATOM 1346 C C . GLY A 1 179 ? 1.541 3.804 18.868 1.00 96.50 179 GLY A C 1
ATOM 1347 O O . GLY A 1 179 ? 2.058 4.486 19.760 1.00 96.50 179 GLY A O 1
ATOM 1348 N N . TYR A 1 180 ? 0.845 2.695 19.158 1.00 98.06 180 TYR A N 1
ATOM 1349 C CA . TYR A 1 180 ? 0.687 2.241 20.542 1.00 98.06 180 TYR A CA 1
ATOM 1350 C C . TYR A 1 180 ? 1.989 1.645 21.075 1.00 98.06 180 TYR A C 1
ATOM 1352 O O . TYR A 1 180 ? 2.573 0.718 20.510 1.00 98.06 180 TYR A O 1
ATOM 1360 N N . ARG A 1 181 ? 2.432 2.140 22.234 1.00 95.38 181 ARG A N 1
ATOM 1361 C CA . ARG A 1 181 ? 3.753 1.810 22.794 1.00 95.38 181 ARG A CA 1
ATOM 1362 C C . ARG A 1 181 ? 3.850 0.372 23.272 1.00 95.38 181 ARG A C 1
ATOM 1364 O O . ARG A 1 181 ? 4.945 -0.179 23.377 1.00 95.38 181 ARG A O 1
ATOM 1371 N N . THR A 1 182 ? 2.722 -0.213 23.663 1.00 98.00 182 THR A N 1
ATOM 1372 C CA . THR A 1 182 ? 2.675 -1.566 24.210 1.00 98.00 182 THR A CA 1
ATOM 1373 C C . THR A 1 182 ? 1.487 -2.335 23.661 1.00 98.00 182 THR A C 1
ATOM 1375 O O . THR A 1 182 ? 0.426 -1.777 23.399 1.00 98.00 182 THR A O 1
ATOM 1378 N N . VAL A 1 183 ? 1.639 -3.657 23.597 1.00 98.56 183 VAL A N 1
ATOM 1379 C CA . VAL A 1 183 ? 0.548 -4.585 23.267 1.00 98.56 183 VAL A CA 1
ATOM 1380 C C . VAL A 1 183 ? -0.663 -4.387 24.188 1.00 98.56 183 VAL A C 1
ATOM 1382 O O . VAL A 1 183 ? -1.794 -4.456 23.729 1.00 98.56 183 VAL A O 1
ATOM 1385 N N . ALA A 1 184 ? -0.444 -4.117 25.481 1.00 98.69 184 ALA A N 1
ATOM 1386 C CA . ALA A 1 184 ? -1.534 -3.909 26.435 1.00 98.69 184 ALA A CA 1
ATOM 1387 C C . ALA A 1 184 ? -2.332 -2.629 26.140 1.00 98.69 184 ALA A C 1
ATOM 1389 O O . ALA A 1 184 ? -3.556 -2.660 26.181 1.00 98.69 184 ALA A O 1
ATOM 1390 N N . GLU A 1 185 ? -1.639 -1.537 25.808 1.00 98.56 185 GLU A N 1
ATOM 1391 C CA . GLU A 1 185 ? -2.255 -0.265 25.411 1.00 98.56 185 GLU A CA 1
ATOM 1392 C C . GLU A 1 185 ? -3.074 -0.422 24.124 1.00 98.56 185 GLU A C 1
ATOM 1394 O O . GLU A 1 185 ? -4.220 0.019 24.074 1.00 98.56 185 GLU A O 1
ATOM 1399 N N . ALA A 1 186 ? -2.535 -1.124 23.123 1.00 98.69 186 ALA A N 1
ATOM 1400 C CA . ALA A 1 186 ? -3.252 -1.428 21.888 1.00 98.69 186 ALA A CA 1
ATOM 1401 C C . ALA A 1 186 ? -4.526 -2.251 22.132 1.00 98.69 186 ALA A C 1
ATOM 1403 O O . ALA A 1 186 ? -5.583 -1.914 21.603 1.00 98.69 186 ALA A O 1
ATOM 1404 N N . ILE A 1 187 ? -4.445 -3.303 22.955 1.00 98.81 187 ILE A N 1
ATOM 1405 C CA . ILE A 1 187 ? -5.601 -4.149 23.287 1.00 98.81 187 ILE A CA 1
ATOM 1406 C C . ILE A 1 187 ? -6.669 -3.345 24.029 1.00 98.81 187 ILE A C 1
ATOM 1408 O O . ILE A 1 187 ? -7.832 -3.401 23.644 1.00 98.81 187 ILE A O 1
ATOM 1412 N N . ASP A 1 188 ? -6.297 -2.609 25.082 1.00 98.75 188 ASP A N 1
ATOM 1413 C CA . ASP A 1 188 ? -7.251 -1.808 25.862 1.00 98.75 188 ASP A CA 1
ATOM 1414 C C . ASP A 1 188 ? -7.969 -0.785 24.978 1.00 98.75 188 ASP A C 1
ATOM 1416 O O . ASP A 1 188 ? -9.198 -0.700 24.981 1.00 98.75 188 ASP A O 1
ATOM 1420 N N . THR A 1 189 ? -7.202 -0.060 24.162 1.00 98.81 189 THR A N 1
ATOM 1421 C CA . THR A 1 189 ? -7.741 0.976 23.277 1.00 98.81 189 THR A CA 1
ATOM 1422 C C . THR A 1 189 ? -8.675 0.379 22.231 1.00 98.81 189 THR A C 1
ATOM 1424 O O . THR A 1 189 ? -9.799 0.854 22.075 1.00 98.81 189 THR A O 1
ATOM 1427 N N . THR A 1 190 ? -8.254 -0.699 21.564 1.00 98.75 190 THR A N 1
ATOM 1428 C CA . THR A 1 190 ? -9.046 -1.333 20.501 1.00 98.75 190 THR A CA 1
ATOM 1429 C C . THR A 1 190 ? -10.342 -1.920 21.052 1.00 98.75 190 THR A C 1
ATOM 1431 O O . THR A 1 190 ? -11.399 -1.683 20.479 1.00 98.75 190 THR A O 1
ATOM 1434 N N . ARG A 1 191 ? -10.314 -2.576 22.220 1.00 98.75 191 ARG A N 1
ATOM 1435 C CA . ARG A 1 191 ? -11.534 -3.116 22.853 1.00 98.75 191 ARG A CA 1
ATOM 1436 C C . ARG A 1 191 ? -12.562 -2.043 23.186 1.00 98.75 191 ARG A C 1
ATOM 1438 O O . ARG A 1 191 ? -13.759 -2.257 23.047 1.00 98.75 191 ARG A O 1
ATOM 1445 N N . ARG A 1 192 ? -12.103 -0.864 23.601 1.00 98.81 192 ARG A N 1
ATOM 1446 C CA . ARG A 1 192 ? -12.983 0.287 23.843 1.00 98.81 192 ARG A CA 1
ATOM 1447 C C . ARG A 1 192 ? -13.523 0.886 22.543 1.00 98.81 192 ARG A C 1
ATOM 1449 O O . ARG A 1 192 ? -14.597 1.472 22.548 1.00 98.81 192 ARG A O 1
ATOM 1456 N N . GLN A 1 193 ? -12.792 0.761 21.437 1.00 98.69 193 GLN A N 1
ATOM 1457 C CA . GLN A 1 193 ? -13.258 1.168 20.108 1.00 98.69 193 GLN A CA 1
ATOM 1458 C C . GLN A 1 193 ? -14.272 0.173 19.518 1.00 98.69 193 GLN A C 1
ATOM 1460 O O . GLN A 1 193 ? -15.177 0.593 18.799 1.00 98.69 193 GLN A O 1
ATOM 1465 N N . GLU A 1 194 ? -14.169 -1.120 19.846 1.00 98.56 194 GLU A N 1
ATOM 1466 C CA . GLU A 1 194 ? -15.126 -2.165 19.436 1.00 98.56 194 GLU A CA 1
ATOM 1467 C C . GLU A 1 194 ? -16.553 -1.887 19.920 1.00 98.56 194 GLU A C 1
ATOM 1469 O O . GLU A 1 194 ? -17.504 -2.210 19.210 1.00 98.56 194 GLU A O 1
ATOM 1474 N N . GLU A 1 195 ? -16.716 -1.203 21.059 1.00 98.19 195 GLU A N 1
ATOM 1475 C CA . GLU A 1 195 ? -18.022 -0.744 21.563 1.00 98.19 195 GLU A CA 1
ATOM 1476 C C . GLU A 1 195 ? -18.771 0.156 20.561 1.00 98.19 195 GLU A C 1
ATOM 1478 O O . GLU A 1 195 ? -19.996 0.259 20.611 1.00 98.19 195 GLU A O 1
ATOM 1483 N N . TYR A 1 196 ? -18.048 0.765 19.616 1.00 98.50 196 TYR A N 1
ATOM 1484 C CA . TYR A 1 196 ? -18.583 1.627 18.561 1.00 98.50 196 TYR A CA 1
ATOM 1485 C C . TYR A 1 196 ? -18.567 0.956 17.179 1.00 98.50 196 TYR A C 1
ATOM 1487 O O . TYR A 1 196 ? -18.702 1.627 16.153 1.00 98.50 196 TYR A O 1
ATOM 1495 N N . GLY A 1 197 ? -18.397 -0.368 17.130 1.00 97.81 197 GLY A N 1
ATOM 1496 C CA . GLY A 1 197 ? -18.531 -1.165 15.914 1.00 97.81 197 GLY A CA 1
ATOM 1497 C C . GLY A 1 197 ? -17.478 -0.849 14.854 1.00 97.81 197 GLY A C 1
ATOM 1498 O O . GLY A 1 197 ? -17.826 -0.639 13.690 1.00 97.81 197 GLY A O 1
ATOM 1499 N N . ILE A 1 198 ? -16.200 -0.764 15.232 1.00 98.38 198 ILE A N 1
ATOM 1500 C CA . ILE A 1 198 ? -15.120 -0.698 14.239 1.00 98.38 198 ILE A CA 1
ATOM 1501 C C . ILE A 1 198 ? -15.089 -1.976 13.391 1.00 98.38 198 ILE A C 1
ATOM 1503 O O . ILE A 1 198 ? -15.342 -3.078 13.864 1.00 98.38 198 ILE A O 1
ATOM 1507 N N . PHE A 1 199 ? -14.803 -1.806 12.106 1.00 97.62 199 PHE A N 1
ATOM 1508 C CA . PHE A 1 199 ? -14.756 -2.863 11.102 1.00 97.62 199 PHE A CA 1
ATOM 1509 C C . PHE A 1 199 ? -13.390 -3.556 11.047 1.00 97.62 199 PHE A C 1
ATOM 1511 O O . PHE A 1 199 ? -13.324 -4.739 10.723 1.00 97.62 199 PHE A O 1
ATOM 1518 N N . LEU A 1 200 ? -12.306 -2.818 11.311 1.00 97.94 200 LEU A N 1
ATOM 1519 C CA . LEU A 1 200 ? -10.938 -3.312 11.159 1.00 97.94 200 LEU A CA 1
ATOM 1520 C C . LEU A 1 200 ? -9.950 -2.527 12.029 1.00 97.94 200 LEU A C 1
ATOM 1522 O O . LEU A 1 200 ? -10.057 -1.299 12.100 1.00 97.94 200 LEU A O 1
ATOM 1526 N N . CYS A 1 201 ? -8.978 -3.226 12.624 1.00 98.62 201 CYS A N 1
ATOM 1527 C CA . CYS A 1 201 ? -7.845 -2.644 13.348 1.00 98.62 201 CYS A CA 1
ATOM 1528 C C . CYS A 1 201 ? -6.549 -2.808 12.538 1.00 98.62 201 CYS A C 1
ATOM 1530 O O . CYS A 1 201 ? -6.020 -3.908 12.409 1.00 98.62 201 CYS A O 1
ATOM 1532 N N . GLU A 1 202 ? -6.028 -1.726 11.970 1.00 98.62 202 GLU A N 1
ATOM 1533 C CA . GLU A 1 202 ? -4.816 -1.734 11.151 1.00 98.62 202 GLU A CA 1
ATOM 1534 C C . GLU A 1 202 ? -3.577 -1.335 11.956 1.00 98.62 202 GLU A C 1
ATOM 1536 O O . GLU A 1 202 ? -3.572 -0.317 12.648 1.00 98.62 202 GLU A O 1
ATOM 1541 N N . GLN A 1 203 ? -2.540 -2.172 11.855 1.00 98.12 203 GLN A N 1
ATOM 1542 C CA . GLN A 1 203 ? -1.201 -2.023 12.429 1.00 98.12 203 GLN A CA 1
ATOM 1543 C C . GLN A 1 203 ? -1.146 -1.229 13.758 1.00 98.12 203 GLN A C 1
ATOM 1545 O O . GLN A 1 203 ? -0.484 -0.194 13.844 1.00 98.12 203 GLN A O 1
ATOM 1550 N N . PRO A 1 204 ? -1.795 -1.694 14.844 1.00 98.19 204 PRO A N 1
ATOM 1551 C CA . PRO A 1 204 ? -1.792 -0.968 16.116 1.00 98.19 204 PRO A CA 1
ATOM 1552 C C . PRO A 1 204 ? -0.412 -0.917 16.792 1.00 98.19 204 PRO A C 1
ATOM 1554 O O . PRO A 1 204 ? -0.138 -0.005 17.569 1.00 98.19 204 PRO A O 1
ATOM 1557 N N . VAL A 1 205 ? 0.451 -1.903 16.527 1.00 98.00 205 VAL A N 1
ATOM 1558 C CA . VAL A 1 205 ? 1.773 -2.072 17.152 1.00 98.00 205 VAL A CA 1
ATOM 1559 C C . VAL A 1 205 ? 2.808 -2.524 16.130 1.00 98.00 205 VAL A C 1
ATOM 1561 O O . VAL A 1 205 ? 2.459 -3.127 15.115 1.00 98.00 205 VAL A O 1
ATOM 1564 N N . ALA A 1 206 ? 4.085 -2.295 16.429 1.00 96.50 206 ALA A N 1
ATOM 1565 C CA . ALA A 1 206 ? 5.187 -2.803 15.623 1.00 96.50 206 ALA A CA 1
ATOM 1566 C C . ALA A 1 206 ? 5.407 -4.317 15.823 1.00 96.50 206 ALA A C 1
ATOM 1568 O O . ALA A 1 206 ? 5.632 -4.786 16.940 1.00 96.50 206 ALA A O 1
ATOM 1569 N N . GLY A 1 207 ? 5.425 -5.059 14.718 1.00 95.75 207 GLY A N 1
ATOM 1570 C CA . GLY A 1 207 ? 5.967 -6.405 14.581 1.00 95.75 207 GLY A CA 1
ATOM 1571 C C . GLY A 1 207 ? 4.890 -7.481 14.545 1.00 95.75 207 GLY A C 1
ATOM 1572 O O . GLY A 1 207 ? 3.917 -7.422 15.297 1.00 95.75 207 GLY A O 1
ATOM 1573 N N . ALA A 1 208 ? 5.096 -8.511 13.721 1.00 97.19 208 ALA A N 1
ATOM 1574 C CA . ALA A 1 208 ? 4.144 -9.611 13.551 1.00 97.19 208 ALA A CA 1
ATOM 1575 C C . ALA A 1 208 ? 3.845 -10.354 14.870 1.00 97.19 208 ALA A C 1
ATOM 1577 O O . ALA A 1 208 ? 2.691 -10.657 15.162 1.00 97.19 208 ALA A O 1
ATOM 1578 N N . GLU A 1 209 ? 4.849 -10.573 15.727 1.00 97.75 209 GLU A N 1
ATOM 1579 C CA . GLU A 1 209 ? 4.643 -11.196 17.046 1.00 97.75 209 GLU A CA 1
ATOM 1580 C C . GLU A 1 209 ? 3.762 -10.344 17.972 1.00 97.75 209 GLU A C 1
ATOM 1582 O O . GLU A 1 209 ? 2.919 -10.863 18.709 1.00 97.75 209 GLU A O 1
A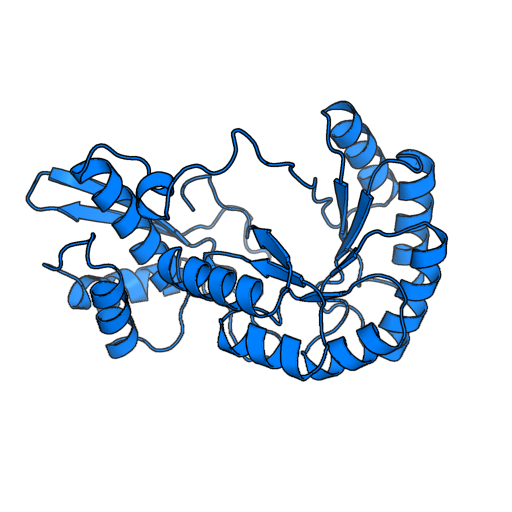TOM 1587 N N . ALA A 1 210 ? 3.955 -9.022 17.965 1.00 98.06 210 ALA A N 1
ATOM 1588 C CA . ALA A 1 210 ? 3.150 -8.113 18.768 1.00 98.06 210 ALA A CA 1
ATOM 1589 C C . ALA A 1 210 ? 1.719 -8.033 18.221 1.00 98.06 210 ALA A C 1
ATOM 1591 O O . ALA A 1 210 ? 0.778 -8.093 19.014 1.00 98.06 210 ALA A O 1
ATOM 1592 N N . LEU A 1 211 ? 1.561 -7.988 16.893 1.00 98.25 211 LEU A N 1
ATOM 1593 C CA . LEU A 1 211 ? 0.266 -8.071 16.220 1.00 98.25 211 LEU A CA 1
ATOM 1594 C C . LEU A 1 211 ? -0.489 -9.350 16.594 1.00 98.25 211 LEU A C 1
ATOM 1596 O O . LEU A 1 211 ? -1.624 -9.250 17.041 1.00 98.25 211 LEU A O 1
ATOM 1600 N N . ALA A 1 212 ? 0.147 -10.525 16.553 1.00 98.69 212 ALA A N 1
ATOM 1601 C CA . ALA A 1 212 ? -0.475 -11.788 16.974 1.00 98.69 212 ALA A CA 1
ATOM 1602 C C . ALA A 1 212 ? -0.981 -11.757 18.418 1.00 98.69 212 ALA A C 1
ATOM 1604 O O . ALA A 1 212 ? -2.053 -12.273 18.744 1.00 98.69 212 ALA A O 1
ATOM 1605 N N . ARG A 1 213 ? -0.242 -11.097 19.316 1.00 98.75 213 ARG A N 1
ATOM 1606 C CA . ARG A 1 213 ? -0.689 -10.923 20.702 1.00 98.75 213 ARG A CA 1
ATOM 1607 C C . ARG A 1 213 ? -1.896 -9.992 20.827 1.00 98.75 213 ARG A C 1
ATOM 1609 O O . ARG A 1 213 ? -2.645 -10.173 21.792 1.00 98.75 213 ARG A O 1
ATOM 1616 N N . VAL A 1 214 ? -2.041 -9.012 19.935 1.00 98.75 214 VAL A N 1
ATOM 1617 C CA . VAL A 1 214 ? -3.220 -8.139 19.855 1.00 98.75 214 VAL A CA 1
ATOM 1618 C C . VAL A 1 214 ? -4.394 -8.910 19.250 1.00 98.75 214 VAL A C 1
ATOM 1620 O O . VAL A 1 214 ? -5.415 -9.024 19.922 1.00 98.75 214 VAL A O 1
ATOM 1623 N N . ALA A 1 215 ? -4.216 -9.517 18.072 1.00 98.62 215 ALA A N 1
ATOM 1624 C CA . ALA A 1 215 ? -5.229 -10.293 17.351 1.00 98.62 215 ALA A CA 1
ATOM 1625 C C . ALA A 1 215 ? -5.880 -11.366 18.237 1.00 98.62 215 ALA A C 1
ATOM 1627 O O . ALA A 1 215 ? -7.096 -11.473 18.305 1.00 98.62 215 ALA A O 1
ATOM 1628 N N . GLY A 1 216 ? -5.091 -12.092 19.038 1.00 98.56 216 GLY A N 1
ATOM 1629 C CA . GLY A 1 216 ? -5.623 -13.105 19.958 1.00 98.56 216 GLY A CA 1
ATOM 1630 C C . GLY A 1 216 ? -6.397 -12.579 21.181 1.00 98.56 216 GLY A C 1
ATOM 1631 O O . GLY A 1 216 ? -6.698 -13.370 22.077 1.00 98.56 216 GLY A O 1
ATOM 1632 N N . ARG A 1 217 ? -6.635 -11.264 21.312 1.00 98.69 217 ARG A N 1
ATOM 1633 C CA . ARG A 1 217 ? -7.260 -10.629 22.498 1.00 98.69 217 ARG A CA 1
ATOM 1634 C C . ARG A 1 217 ? -8.314 -9.561 22.178 1.00 98.69 217 ARG A C 1
ATOM 1636 O O . ARG A 1 217 ? -8.864 -8.978 23.124 1.00 98.69 217 ARG A O 1
ATOM 1643 N N . ILE A 1 218 ? -8.571 -9.323 20.899 1.00 98.62 218 ILE A N 1
ATOM 1644 C CA . ILE A 1 218 ? -9.620 -8.441 20.383 1.00 98.62 218 ILE A CA 1
ATOM 1645 C C . ILE A 1 218 ? -10.568 -9.269 19.505 1.00 98.62 218 ILE A C 1
ATOM 1647 O O . ILE A 1 218 ? -10.216 -10.380 19.109 1.00 98.62 218 ILE A O 1
ATOM 1651 N N . ASP A 1 219 ? -11.762 -8.756 19.239 1.00 98.31 219 ASP A N 1
ATOM 1652 C CA . ASP A 1 219 ? -12.786 -9.426 18.432 1.00 98.31 219 ASP A CA 1
ATOM 1653 C C . ASP A 1 219 ? -12.779 -8.940 16.968 1.00 98.31 219 ASP A C 1
ATOM 1655 O O . ASP A 1 219 ? -13.112 -9.698 16.053 1.00 98.31 219 ASP A O 1
ATOM 1659 N N . VAL A 1 220 ? -12.401 -7.680 16.727 1.00 98.06 220 VAL A N 1
ATOM 1660 C CA . VAL A 1 220 ? -12.283 -7.099 15.385 1.00 98.06 220 VAL A CA 1
ATOM 1661 C C . VAL A 1 220 ? -11.061 -7.668 14.646 1.00 98.06 220 VAL A C 1
ATOM 1663 O O . VAL A 1 220 ? -9.999 -7.821 15.254 1.00 98.06 220 VAL A O 1
ATOM 1666 N N . PRO A 1 221 ? -11.151 -7.939 13.328 1.00 98.12 221 PRO A N 1
ATOM 1667 C CA . PRO A 1 221 ? -10.001 -8.419 12.573 1.00 98.12 221 PRO A CA 1
ATOM 1668 C C . PRO A 1 221 ? -8.842 -7.413 12.559 1.00 98.12 221 PRO A C 1
ATOM 1670 O O . PRO A 1 221 ? -9.043 -6.193 12.470 1.00 98.12 221 PRO A O 1
ATOM 1673 N N . VAL A 1 222 ? -7.622 -7.942 12.595 1.00 98.62 222 VAL A N 1
ATOM 1674 C CA . VAL A 1 222 ? -6.376 -7.192 12.465 1.00 98.62 222 VAL A CA 1
ATOM 1675 C C . VAL A 1 222 ? -5.941 -7.153 11.003 1.00 98.62 222 VAL A C 1
ATOM 1677 O O . VAL A 1 222 ? -5.960 -8.155 10.282 1.00 98.62 222 VAL A O 1
ATOM 1680 N N . MET A 1 223 ? -5.503 -5.976 10.568 1.00 98.56 223 MET A N 1
ATOM 1681 C CA . MET A 1 223 ? -4.835 -5.767 9.292 1.00 98.56 223 MET A CA 1
ATOM 1682 C C . MET A 1 223 ? -3.370 -5.398 9.504 1.00 98.56 223 MET A C 1
ATOM 1684 O O . MET A 1 223 ? -3.060 -4.490 10.273 1.00 98.56 223 MET A O 1
ATOM 1688 N N . ALA A 1 224 ? -2.469 -6.063 8.787 1.00 98.31 224 ALA A N 1
ATOM 1689 C CA . ALA A 1 224 ? -1.059 -5.686 8.752 1.00 98.31 224 ALA A CA 1
ATOM 1690 C C . ALA A 1 224 ? -0.773 -4.675 7.626 1.00 98.31 224 ALA A C 1
ATOM 1692 O O . ALA A 1 224 ? -1.203 -4.870 6.490 1.00 98.31 224 ALA A O 1
ATOM 1693 N N . ASP A 1 225 ? 0.002 -3.634 7.918 1.00 97.19 225 ASP A N 1
ATOM 1694 C CA . ASP A 1 225 ? 0.490 -2.651 6.942 1.00 97.19 225 ASP A CA 1
ATOM 1695 C C . ASP A 1 225 ? 2.030 -2.662 6.949 1.00 97.19 225 ASP A C 1
ATOM 1697 O O . ASP A 1 225 ? 2.655 -3.315 6.101 1.00 97.19 225 ASP A O 1
ATOM 1701 N N . GLU A 1 226 ? 2.657 -2.030 7.939 1.00 96.44 226 GLU A N 1
ATOM 1702 C CA . GLU A 1 226 ? 4.113 -1.943 8.092 1.00 96.44 226 GLU A CA 1
ATOM 1703 C C . GLU A 1 226 ? 4.772 -3.314 8.312 1.00 96.44 226 GLU A C 1
ATOM 1705 O O . GLU A 1 226 ? 5.957 -3.498 8.019 1.00 96.44 226 GLU A O 1
ATOM 1710 N N . SER A 1 227 ? 4.009 -4.304 8.784 1.00 97.31 227 SER A N 1
ATOM 1711 C CA . SER A 1 227 ? 4.458 -5.695 8.920 1.00 97.31 227 SER A CA 1
ATOM 1712 C C . SER A 1 227 ? 4.272 -6.548 7.656 1.00 97.31 227 SER A C 1
ATOM 1714 O O . SER A 1 227 ? 4.601 -7.724 7.700 1.00 97.31 227 SER A O 1
ATOM 1716 N N . ALA A 1 228 ? 3.767 -6.004 6.539 1.00 96.88 228 ALA A N 1
ATOM 1717 C CA . ALA A 1 228 ? 3.369 -6.767 5.346 1.00 96.88 228 ALA A CA 1
ATOM 1718 C C . ALA A 1 228 ? 4.013 -6.254 4.037 1.00 96.88 228 ALA A C 1
ATOM 1720 O O . ALA A 1 228 ? 3.330 -5.739 3.147 1.00 96.88 228 ALA A O 1
ATOM 1721 N N . TRP A 1 229 ? 5.335 -6.387 3.893 1.00 95.62 229 TRP A N 1
ATOM 1722 C CA . TRP A 1 229 ? 6.060 -5.838 2.734 1.00 95.62 229 TRP A CA 1
ATOM 1723 C C . TRP A 1 229 ? 6.282 -6.825 1.589 1.00 95.62 229 TRP A C 1
ATOM 1725 O O . TRP A 1 229 ? 6.329 -6.428 0.428 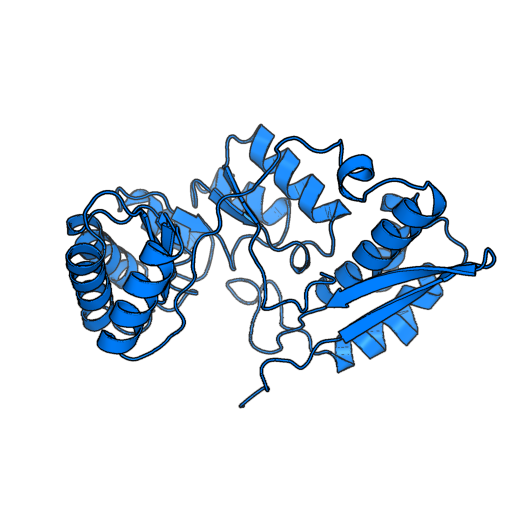1.00 95.62 229 TRP A O 1
ATOM 1735 N N . THR A 1 230 ? 6.459 -8.102 1.901 1.00 95.56 230 THR A N 1
ATOM 1736 C CA . THR A 1 230 ? 6.812 -9.152 0.945 1.00 95.56 230 THR A CA 1
ATOM 1737 C C . THR A 1 230 ? 5.958 -10.395 1.158 1.00 95.56 230 THR A C 1
ATOM 1739 O O . THR A 1 230 ? 5.322 -10.570 2.195 1.00 95.56 230 THR A O 1
ATOM 1742 N N . ALA A 1 231 ? 5.995 -11.323 0.200 1.00 96.50 231 ALA A N 1
ATOM 1743 C CA . ALA A 1 231 ? 5.346 -12.625 0.336 1.00 96.50 231 ALA A CA 1
ATOM 1744 C C . ALA A 1 231 ? 5.825 -13.420 1.572 1.00 96.50 231 ALA A C 1
ATOM 1746 O O . ALA A 1 231 ? 5.044 -14.162 2.159 1.00 96.50 231 ALA A O 1
ATOM 1747 N N . LEU A 1 232 ? 7.086 -13.247 1.993 1.00 96.19 232 LEU A N 1
ATOM 1748 C CA . LEU A 1 232 ? 7.599 -13.878 3.213 1.00 96.19 232 LEU A CA 1
ATOM 1749 C C . LEU A 1 232 ? 6.975 -13.270 4.470 1.00 96.19 232 LEU A C 1
ATOM 1751 O O . LEU A 1 232 ? 6.652 -14.006 5.393 1.00 96.19 232 LEU A O 1
ATOM 1755 N N . ASP A 1 233 ? 6.760 -11.954 4.480 1.00 97.38 233 ASP A N 1
ATOM 1756 C CA . ASP A 1 233 ? 6.068 -11.295 5.588 1.00 97.38 233 ASP A CA 1
ATOM 1757 C C . ASP A 1 233 ? 4.612 -11.781 5.689 1.00 97.38 233 ASP A C 1
ATOM 1759 O O . ASP A 1 233 ? 4.119 -12.021 6.784 1.00 97.38 233 ASP A O 1
ATOM 1763 N N . ILE A 1 234 ? 3.936 -12.009 4.554 1.00 98.00 234 ILE A N 1
ATOM 1764 C CA . ILE A 1 234 ? 2.580 -12.586 4.543 1.00 98.00 234 ILE A CA 1
ATOM 1765 C C . ILE A 1 234 ? 2.556 -14.003 5.121 1.00 98.00 234 ILE A C 1
ATOM 1767 O O . ILE A 1 234 ? 1.646 -14.328 5.881 1.00 98.00 234 ILE A O 1
ATOM 1771 N N . LEU A 1 235 ? 3.552 -14.837 4.804 1.00 97.88 235 LEU A N 1
ATOM 1772 C CA . LEU A 1 235 ? 3.656 -16.172 5.402 1.00 97.88 235 LEU A CA 1
ATOM 1773 C C . LEU A 1 235 ? 3.859 -16.103 6.909 1.00 97.88 235 LEU A C 1
ATOM 1775 O O . LEU A 1 235 ? 3.169 -16.801 7.641 1.00 97.88 235 LEU A O 1
ATOM 1779 N N . GLU A 1 236 ? 4.759 -15.240 7.370 1.00 97.94 236 GLU A N 1
ATOM 1780 C CA . GLU A 1 236 ? 5.016 -15.052 8.797 1.00 97.94 236 GLU A CA 1
ATOM 1781 C C . GLU A 1 236 ? 3.760 -14.569 9.539 1.00 97.94 236 GLU A C 1
ATOM 1783 O O . GLU A 1 236 ? 3.411 -15.110 10.587 1.00 97.94 236 GLU A O 1
ATOM 1788 N N . LEU A 1 237 ? 3.032 -13.602 8.971 1.00 98.44 237 LEU A N 1
ATOM 1789 C CA . LEU A 1 237 ? 1.765 -13.124 9.528 1.00 98.44 237 LEU A CA 1
ATOM 1790 C C . LEU A 1 237 ? 0.723 -14.245 9.620 1.00 98.44 237 LEU A C 1
ATOM 1792 O O . LEU A 1 237 ? 0.033 -14.352 10.633 1.00 98.44 237 LEU A O 1
ATOM 1796 N N . TYR A 1 238 ? 0.623 -15.089 8.591 1.00 98.25 238 TYR A N 1
ATOM 1797 C CA . TYR A 1 238 ? -0.278 -16.238 8.587 1.00 98.25 238 TYR A CA 1
ATOM 1798 C C . TYR A 1 238 ? 0.105 -17.278 9.649 1.00 98.25 238 TYR A C 1
ATOM 1800 O O . TYR A 1 238 ? -0.744 -17.703 10.431 1.00 98.25 238 TYR A O 1
ATOM 1808 N N . GLU A 1 239 ? 1.382 -17.667 9.708 1.00 98.38 239 GLU A N 1
ATOM 1809 C CA . GLU A 1 239 ? 1.896 -18.671 10.649 1.00 98.38 239 GLU A CA 1
ATOM 1810 C C . GLU A 1 239 ? 1.707 -18.250 12.110 1.00 98.38 239 GLU A C 1
ATOM 1812 O O . GLU A 1 239 ? 1.393 -19.081 12.964 1.00 98.38 239 GLU A O 1
ATOM 1817 N N . LEU A 1 240 ? 1.857 -16.956 12.394 1.00 98.50 240 LEU A N 1
ATOM 1818 C CA . LEU A 1 240 ? 1.651 -16.388 13.724 1.00 98.50 240 LEU A CA 1
ATOM 1819 C C . LEU A 1 240 ? 0.180 -16.098 14.045 1.00 98.50 240 LEU A C 1
ATOM 1821 O O . LEU A 1 240 ? -0.113 -15.712 15.176 1.00 98.50 240 LEU A O 1
ATOM 1825 N N . GLN A 1 241 ? -0.734 -16.256 13.079 1.00 98.25 241 GLN A N 1
ATOM 1826 C CA . GLN A 1 241 ? -2.124 -15.795 13.179 1.00 98.25 241 GLN A CA 1
ATOM 1827 C C . GLN A 1 241 ? -2.192 -14.310 13.581 1.00 98.25 241 GLN A C 1
ATOM 1829 O O . GLN A 1 241 ? -2.952 -13.909 14.460 1.00 98.25 241 GLN A O 1
ATOM 1834 N N . ALA A 1 242 ? -1.317 -13.501 12.980 1.00 98.38 242 ALA A N 1
ATOM 1835 C CA . ALA A 1 242 ? -1.089 -12.114 13.364 1.00 98.38 242 ALA A CA 1
ATOM 1836 C C . ALA A 1 242 ? -2.073 -11.123 12.741 1.00 98.38 242 ALA A C 1
ATOM 1838 O O . ALA A 1 242 ? -2.257 -10.033 13.279 1.00 98.38 242 ALA A O 1
ATOM 1839 N N . ALA A 1 243 ? -2.655 -11.479 11.599 1.00 97.94 243 ALA A N 1
ATOM 1840 C CA . ALA A 1 243 ? -3.610 -10.655 10.881 1.00 97.94 243 ALA A CA 1
ATOM 1841 C C . ALA A 1 243 ? -4.486 -11.523 9.971 1.00 97.94 243 ALA A C 1
ATOM 1843 O O . ALA A 1 243 ? -4.005 -12.479 9.363 1.00 97.94 243 ALA A O 1
ATOM 1844 N N . GLU A 1 244 ? -5.756 -11.159 9.824 1.00 97.06 244 GLU A N 1
ATOM 1845 C CA . GLU A 1 244 ? -6.688 -11.776 8.874 1.00 97.06 244 GLU A CA 1
ATOM 1846 C C . GLU A 1 244 ? -6.529 -11.198 7.462 1.00 97.06 244 GLU A C 1
ATOM 1848 O O . GLU A 1 244 ? -6.927 -11.806 6.461 1.00 97.06 244 GLU A O 1
ATOM 1853 N N . CYS A 1 245 ? -5.964 -9.994 7.370 1.00 97.69 245 CYS A N 1
ATOM 1854 C CA . CYS A 1 245 ? -5.745 -9.299 6.113 1.00 97.69 245 CYS A CA 1
ATOM 1855 C C . CYS A 1 245 ? -4.523 -8.380 6.166 1.00 97.69 245 CYS A C 1
ATOM 1857 O O . CYS A 1 245 ? -3.916 -8.167 7.214 1.00 97.69 245 CYS A O 1
ATOM 1859 N N . PHE A 1 246 ? -4.138 -7.829 5.022 1.00 98.25 246 PHE A N 1
ATOM 1860 C CA . PHE A 1 246 ? -3.052 -6.856 4.951 1.00 98.25 246 PHE A CA 1
ATOM 1861 C C . PHE A 1 246 ? -3.341 -5.766 3.928 1.00 98.25 246 PHE A C 1
ATOM 1863 O O . PHE A 1 246 ? -4.138 -5.962 3.007 1.00 98.25 246 PHE A O 1
ATOM 1870 N N . SER A 1 247 ? -2.658 -4.633 4.076 1.00 97.19 247 SER A N 1
ATOM 1871 C CA . SER A 1 247 ? -2.692 -3.575 3.081 1.00 97.19 247 SER A CA 1
ATOM 1872 C C . SER A 1 247 ? -1.546 -3.710 2.084 1.00 97.19 247 SER A C 1
ATOM 1874 O O . SER A 1 247 ? -0.363 -3.557 2.422 1.00 97.19 247 SER A O 1
ATOM 1876 N N . CYS A 1 248 ? -1.893 -4.046 0.838 1.00 96.62 248 CYS A N 1
ATOM 1877 C CA . CYS A 1 248 ? -0.927 -4.246 -0.233 1.00 96.62 248 CYS A CA 1
ATOM 1878 C C . CYS A 1 248 ? -0.583 -2.907 -0.880 1.00 96.62 248 CYS A C 1
ATOM 1880 O O . CYS A 1 248 ? -1.399 -2.314 -1.576 1.00 96.62 248 CYS A O 1
ATOM 1882 N N . TYR A 1 249 ? 0.654 -2.461 -0.712 1.00 94.88 249 TYR A N 1
ATOM 1883 C CA . TYR A 1 249 ? 1.183 -1.287 -1.398 1.00 94.88 249 TYR A CA 1
ATOM 1884 C C . TYR A 1 249 ? 2.110 -1.805 -2.479 1.00 94.88 249 TYR A C 1
ATOM 1886 O O . TYR A 1 249 ? 3.074 -2.490 -2.146 1.00 94.88 249 TYR A O 1
ATOM 1894 N N . VAL A 1 250 ? 1.857 -1.501 -3.754 1.00 95.12 250 VAL A N 1
ATOM 1895 C CA . VAL A 1 250 ? 2.647 -2.057 -4.873 1.00 95.12 250 VAL A CA 1
ATOM 1896 C C . VAL A 1 250 ? 4.142 -1.742 -4.756 1.00 95.12 250 VAL A C 1
ATOM 1898 O O . VAL A 1 250 ? 4.989 -2.502 -5.225 1.00 95.12 250 VAL A O 1
ATOM 1901 N N . THR A 1 251 ? 4.477 -0.659 -4.060 1.00 93.94 251 THR A N 1
ATOM 1902 C CA . THR A 1 251 ? 5.839 -0.193 -3.810 1.00 93.94 251 THR A CA 1
ATOM 1903 C C . THR A 1 251 ? 6.595 -1.030 -2.784 1.00 93.94 251 THR A C 1
ATOM 1905 O O . THR A 1 251 ? 7.784 -1.249 -2.990 1.00 93.94 251 THR A O 1
ATOM 1908 N N . LYS A 1 252 ? 5.949 -1.566 -1.737 1.00 95.00 252 LYS A N 1
ATOM 1909 C CA . LYS A 1 252 ? 6.614 -2.368 -0.688 1.00 95.00 252 LYS A CA 1
ATOM 1910 C C . LYS A 1 252 ? 7.282 -3.653 -1.204 1.00 95.00 252 LYS A C 1
ATOM 1912 O O . LYS A 1 252 ? 8.453 -3.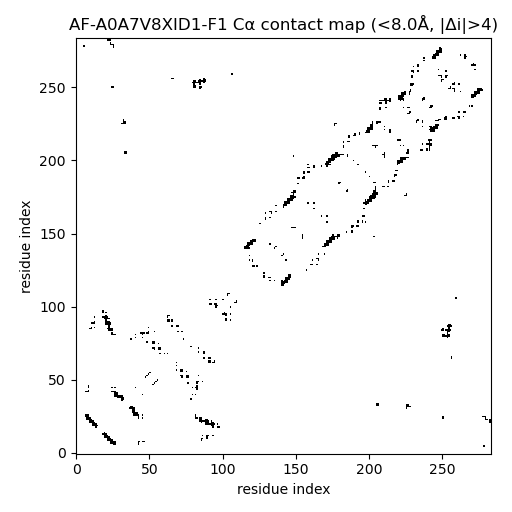868 -0.882 1.00 95.00 252 LYS A O 1
ATOM 1917 N N . PRO A 1 253 ? 6.622 -4.501 -2.025 1.00 95.56 253 PRO A N 1
ATOM 1918 C CA . PRO A 1 253 ? 7.261 -5.690 -2.573 1.00 95.56 253 PRO A CA 1
ATOM 1919 C C . PRO A 1 253 ? 8.193 -5.339 -3.742 1.00 95.56 253 PRO A C 1
ATOM 1921 O O . PRO A 1 253 ? 9.047 -6.149 -4.115 1.00 95.56 253 PRO A O 1
ATOM 1924 N N . GLY A 1 254 ? 8.077 -4.125 -4.290 1.00 96.12 254 GLY A N 1
ATOM 1925 C CA . GLY A 1 254 ? 8.949 -3.581 -5.325 1.00 96.12 254 GLY A CA 1
ATOM 1926 C C . GLY A 1 254 ? 8.357 -3.579 -6.731 1.00 96.12 254 GLY A C 1
ATOM 1927 O O . GLY A 1 254 ? 9.115 -3.687 -7.690 1.00 96.12 254 GLY A O 1
ATOM 1928 N N . GLY A 1 255 ? 7.035 -3.483 -6.866 1.00 96.94 255 GLY A N 1
ATOM 1929 C CA . GLY A 1 255 ? 6.334 -3.365 -8.144 1.00 96.94 255 GLY A CA 1
ATOM 1930 C C . GLY A 1 255 ? 5.131 -4.297 -8.276 1.00 96.94 255 GLY A C 1
ATOM 1931 O O . GLY A 1 255 ? 4.908 -5.187 -7.448 1.00 96.94 255 GLY A O 1
ATOM 1932 N N . LEU A 1 256 ? 4.383 -4.124 -9.367 1.00 97.81 256 LEU A N 1
ATOM 1933 C CA . LEU A 1 256 ? 3.178 -4.889 -9.693 1.00 97.81 256 LEU A CA 1
ATOM 1934 C C . LEU A 1 256 ? 3.466 -6.389 -9.784 1.00 97.81 256 LEU A C 1
ATOM 1936 O O . LEU A 1 256 ? 2.664 -7.195 -9.310 1.00 97.81 256 LEU A O 1
ATOM 1940 N N . TYR A 1 257 ? 4.626 -6.781 -10.324 1.00 97.88 257 TYR A N 1
ATOM 1941 C CA . TYR A 1 257 ? 4.981 -8.193 -10.476 1.00 97.88 257 TYR A CA 1
ATOM 1942 C C . TYR A 1 257 ? 5.019 -8.935 -9.135 1.00 97.88 257 TYR A C 1
ATOM 1944 O O . TYR A 1 257 ? 4.454 -10.023 -9.001 1.00 97.88 257 TYR A O 1
ATOM 1952 N N . ARG A 1 258 ? 5.656 -8.337 -8.124 1.00 97.56 258 ARG A N 1
ATOM 1953 C CA . ARG A 1 258 ? 5.787 -8.947 -6.796 1.00 97.56 258 ARG A CA 1
ATOM 1954 C C . ARG A 1 258 ? 4.566 -8.707 -5.916 1.00 97.56 258 ARG A C 1
ATOM 1956 O O . ARG A 1 258 ? 4.220 -9.590 -5.136 1.00 97.56 258 ARG A O 1
ATOM 1963 N N . ALA A 1 259 ? 3.869 -7.583 -6.084 1.00 97.50 259 ALA A N 1
ATOM 1964 C CA . ALA A 1 259 ? 2.567 -7.366 -5.456 1.00 97.50 259 ALA A CA 1
ATOM 1965 C C . ALA A 1 259 ? 1.556 -8.442 -5.887 1.00 97.50 259 ALA A C 1
ATOM 1967 O O . ALA A 1 259 ? 0.844 -8.998 -5.055 1.00 97.50 259 ALA A O 1
ATOM 1968 N N . ARG A 1 260 ? 1.564 -8.833 -7.169 1.00 96.56 260 ARG A N 1
ATOM 1969 C CA . ARG A 1 260 ? 0.755 -9.951 -7.674 1.00 96.56 260 ARG A CA 1
ATOM 1970 C C . ARG A 1 260 ? 1.111 -11.272 -6.986 1.00 96.56 260 ARG A C 1
ATOM 1972 O O . ARG A 1 260 ? 0.214 -11.985 -6.561 1.00 96.56 260 ARG A O 1
ATOM 1979 N N . GLN A 1 261 ? 2.401 -11.579 -6.821 1.00 96.62 261 GLN A N 1
ATOM 1980 C CA . GLN A 1 261 ? 2.843 -12.785 -6.101 1.00 96.62 261 GLN A CA 1
ATOM 1981 C C . GLN A 1 261 ? 2.379 -12.786 -4.636 1.00 96.62 261 GLN A C 1
ATOM 1983 O O . GLN A 1 261 ? 1.939 -13.816 -4.128 1.00 96.62 261 GLN A O 1
ATOM 1988 N N . GLN A 1 262 ? 2.449 -11.632 -3.967 1.00 97.19 262 GLN A N 1
ATOM 1989 C CA . GLN A 1 262 ? 1.943 -11.449 -2.606 1.00 97.19 262 GLN A CA 1
ATOM 1990 C C . GLN A 1 262 ? 0.429 -11.700 -2.533 1.00 97.19 262 GLN A C 1
ATOM 1992 O O . GLN A 1 262 ? -0.028 -12.450 -1.671 1.00 97.19 262 GLN A O 1
ATOM 1997 N N . ALA A 1 263 ? -0.340 -11.134 -3.465 1.00 96.06 263 ALA A N 1
ATOM 1998 C CA . ALA A 1 263 ? -1.787 -11.317 -3.553 1.00 96.06 263 ALA A CA 1
ATOM 1999 C C . ALA A 1 263 ? -2.191 -12.774 -3.855 1.00 96.06 263 ALA A C 1
ATOM 2001 O O . ALA A 1 263 ? -3.131 -13.289 -3.251 1.00 96.06 263 ALA A O 1
ATOM 2002 N N . GLU A 1 264 ? -1.479 -13.463 -4.752 1.00 96.00 264 GLU A N 1
ATOM 2003 C CA . GLU A 1 264 ? -1.719 -14.880 -5.074 1.00 96.00 264 GLU A CA 1
ATOM 2004 C C . GLU A 1 264 ? -1.456 -15.797 -3.876 1.00 96.00 264 GLU A C 1
ATOM 2006 O O . GLU A 1 264 ? -2.224 -16.727 -3.603 1.00 96.00 264 GLU A O 1
ATOM 2011 N N . LEU A 1 265 ? -0.382 -15.520 -3.135 1.00 97.69 265 LEU A N 1
ATOM 2012 C CA . LEU A 1 265 ? -0.071 -16.252 -1.919 1.00 97.69 265 LEU A CA 1
ATOM 2013 C C . LEU A 1 265 ? -1.147 -16.037 -0.857 1.00 97.69 265 LEU A C 1
ATOM 2015 O O . LEU A 1 265 ? -1.673 -17.004 -0.314 1.00 97.69 265 LEU A O 1
ATOM 2019 N N . ALA A 1 266 ? -1.531 -14.785 -0.619 1.00 97.19 266 ALA A N 1
ATOM 2020 C CA . ALA A 1 266 ? -2.597 -14.452 0.313 1.00 97.19 266 ALA A CA 1
ATOM 2021 C C . ALA A 1 266 ? -3.921 -15.144 -0.030 1.00 97.19 266 ALA A C 1
ATOM 2023 O O . ALA A 1 266 ? -4.549 -15.731 0.849 1.00 97.19 266 ALA A O 1
ATOM 2024 N N . ALA A 1 267 ? -4.304 -15.161 -1.311 1.00 95.62 267 ALA A N 1
ATOM 2025 C CA . ALA A 1 267 ? -5.495 -15.869 -1.773 1.00 95.62 267 ALA A CA 1
ATOM 2026 C C . ALA A 1 267 ? -5.425 -17.376 -1.471 1.00 95.62 267 ALA A C 1
ATOM 2028 O O . ALA A 1 267 ? -6.421 -17.969 -1.061 1.00 95.62 267 ALA A O 1
ATOM 2029 N N . THR A 1 268 ? -4.243 -17.986 -1.612 1.00 97.50 268 THR A N 1
ATOM 2030 C CA . THR A 1 268 ? -4.011 -19.401 -1.267 1.00 97.50 268 THR A CA 1
ATOM 2031 C C . THR A 1 268 ? -4.152 -19.657 0.237 1.00 97.50 268 THR A C 1
ATOM 2033 O O . THR A 1 268 ? -4.646 -20.707 0.641 1.00 97.50 268 THR A O 1
ATOM 2036 N N . LEU A 1 269 ? -3.750 -18.691 1.065 1.00 97.19 269 LEU A N 1
ATOM 2037 C CA . LEU A 1 269 ? -3.837 -18.753 2.526 1.00 97.19 269 LEU A CA 1
ATOM 2038 C C . LEU A 1 269 ? -5.223 -18.364 3.073 1.00 97.19 269 LEU A C 1
ATOM 2040 O O . LEU A 1 269 ? -5.467 -18.498 4.270 1.00 97.19 269 LEU A O 1
ATOM 2044 N N . GLY A 1 270 ? -6.135 -17.886 2.220 1.00 96.62 270 GLY A N 1
ATOM 2045 C CA . GLY A 1 270 ? -7.438 -17.362 2.638 1.00 96.62 270 GLY A CA 1
ATOM 2046 C C . GLY A 1 270 ? -7.366 -15.992 3.321 1.00 96.62 270 GLY A C 1
ATOM 2047 O O . GLY A 1 270 ? -8.306 -15.613 4.015 1.00 96.62 270 GLY A O 1
ATOM 2048 N N . MET A 1 271 ? -6.269 -15.253 3.131 1.00 96.94 271 MET A N 1
ATOM 2049 C CA . MET A 1 271 ? -6.089 -13.898 3.652 1.00 96.94 271 MET A CA 1
ATOM 2050 C C . MET A 1 271 ? -6.581 -12.857 2.649 1.00 96.94 271 MET A C 1
ATOM 2052 O O . MET A 1 271 ? -6.248 -12.899 1.459 1.00 96.94 271 MET A O 1
ATOM 2056 N N . TYR A 1 272 ? -7.340 -11.881 3.139 1.00 93.38 272 TYR A N 1
ATOM 2057 C CA . TYR A 1 272 ? -7.818 -10.772 2.316 1.00 93.38 272 TYR A CA 1
ATOM 2058 C C . TYR A 1 272 ? -6.770 -9.662 2.219 1.00 93.38 272 TYR A C 1
ATOM 2060 O O . TYR A 1 272 ? -5.862 -9.557 3.041 1.00 93.38 272 TYR A O 1
ATOM 2068 N N . HIS A 1 273 ? -6.910 -8.806 1.213 1.00 96.31 273 HIS A N 1
ATOM 2069 C CA . HIS A 1 273 ? -6.112 -7.595 1.097 1.00 96.31 273 HIS A CA 1
ATOM 2070 C C . HIS A 1 273 ? -6.898 -6.484 0.421 1.00 96.31 273 HIS A C 1
ATOM 2072 O O . HIS A 1 273 ? -7.782 -6.742 -0.401 1.00 96.31 273 HIS A O 1
ATOM 2078 N N . ASP A 1 274 ? -6.551 -5.251 0.765 1.00 95.94 274 ASP A N 1
ATOM 2079 C CA . ASP A 1 274 ? -6.843 -4.098 -0.076 1.00 95.94 274 ASP A CA 1
ATOM 2080 C C . ASP A 1 274 ? -5.601 -3.709 -0.891 1.00 95.94 274 ASP A C 1
ATOM 2082 O O . ASP A 1 274 ? -4.549 -4.352 -0.801 1.00 95.94 274 ASP A O 1
ATOM 2086 N N . ILE A 1 275 ? -5.746 -2.664 -1.705 1.00 94.56 275 ILE A N 1
ATOM 2087 C CA . ILE A 1 275 ? -4.621 -1.971 -2.324 1.00 94.56 275 ILE A CA 1
ATOM 2088 C C . ILE A 1 275 ? -4.522 -0.596 -1.662 1.00 94.56 275 ILE A C 1
ATOM 2090 O O . ILE A 1 275 ? -5.427 0.226 -1.816 1.00 94.56 275 ILE A O 1
ATOM 2094 N N . GLY A 1 276 ? -3.450 -0.385 -0.904 1.00 91.81 276 GLY A N 1
ATOM 2095 C CA . GLY A 1 276 ? -3.113 0.891 -0.280 1.00 91.81 276 GLY A CA 1
ATOM 2096 C C . GLY A 1 276 ? -2.198 1.740 -1.164 1.00 91.81 276 GLY A C 1
ATOM 2097 O O . GLY A 1 276 ? -1.779 1.314 -2.242 1.00 91.81 276 GLY A O 1
ATOM 2098 N N . GLY A 1 277 ? -1.878 2.945 -0.693 1.00 86.75 277 GLY A N 1
ATOM 2099 C CA . GLY A 1 277 ? -1.030 3.892 -1.416 1.00 86.75 277 GLY A CA 1
ATOM 2100 C C . GLY A 1 277 ? -0.284 4.848 -0.487 1.00 86.75 277 GLY A C 1
ATOM 2101 O O . GLY A 1 277 ? -0.727 5.145 0.627 1.00 86.75 277 GLY A O 1
ATOM 2102 N N . SER A 1 278 ? 0.872 5.314 -0.946 1.00 83.81 278 SER A N 1
ATOM 2103 C CA . SER A 1 278 ? 1.780 6.242 -0.266 1.00 83.81 278 SER A CA 1
ATOM 2104 C C . SER A 1 278 ? 1.706 7.658 -0.860 1.00 83.81 278 SER A C 1
ATOM 2106 O O . SER A 1 278 ? 2.715 8.360 -0.904 1.00 83.81 278 SER A O 1
ATOM 2108 N N . ILE A 1 279 ? 0.508 8.102 -1.262 1.00 83.00 279 ILE A N 1
ATOM 2109 C CA . ILE A 1 279 ? 0.241 9.433 -1.845 1.00 83.00 279 ILE A CA 1
ATOM 2110 C C . ILE A 1 279 ? 0.866 9.564 -3.245 1.00 83.00 279 ILE A C 1
ATOM 2112 O O . ILE A 1 279 ? 1.640 10.471 -3.529 1.00 83.00 279 ILE A O 1
ATOM 2116 N N . GLU A 1 280 ? 0.552 8.620 -4.123 1.00 87.38 280 GLU A N 1
ATOM 2117 C CA . GLU A 1 280 ? 0.950 8.617 -5.530 1.00 87.38 280 GLU A CA 1
ATOM 2118 C C . GLU A 1 280 ? 0.290 9.762 -6.327 1.00 87.38 280 GLU A C 1
ATOM 2120 O O . GLU A 1 280 ? -0.797 10.242 -5.997 1.00 87.38 280 GLU A O 1
ATOM 2125 N N . MET A 1 281 ? 0.916 10.172 -7.435 1.00 88.06 281 MET A N 1
ATOM 2126 C CA . MET A 1 281 ? 0.414 11.213 -8.346 1.00 88.06 281 MET A CA 1
ATOM 2127 C C . MET A 1 281 ? -0.509 10.672 -9.453 1.00 88.06 281 MET A C 1
ATOM 2129 O O . MET A 1 281 ? -0.905 11.418 -10.352 1.00 88.06 281 MET A O 1
ATOM 2133 N N . GLY A 1 282 ? -0.844 9.379 -9.410 1.00 85.75 282 GLY A N 1
ATOM 2134 C CA . GLY A 1 282 ? -1.692 8.693 -10.390 1.00 85.75 282 GLY A CA 1
ATOM 2135 C C . GLY A 1 282 ? -0.936 7.990 -11.523 1.00 85.75 282 GLY A C 1
ATOM 2136 O O . GLY A 1 282 ? -1.575 7.527 -12.468 1.00 85.75 282 GLY A O 1
ATOM 2137 N N . ILE A 1 283 ? 0.401 7.923 -11.452 1.00 89.25 283 ILE A N 1
ATOM 2138 C CA . ILE A 1 283 ? 1.217 7.043 -12.307 1.00 89.25 283 ILE A CA 1
ATOM 2139 C C . ILE A 1 283 ? 1.416 5.689 -11.615 1.00 89.25 283 ILE A C 1
ATOM 2141 O O . ILE A 1 283 ? 1.338 4.657 -12.284 1.00 89.25 283 ILE A O 1
ATOM 2145 N N . GLY A 1 284 ? 1.741 5.730 -10.315 1.00 72.56 284 GLY A N 1
ATOM 2146 C CA . GLY A 1 284 ? 1.992 4.564 -9.463 1.00 72.56 284 GLY A CA 1
ATOM 2147 C C . GLY A 1 284 ? 0.768 3.715 -9.151 1.00 72.56 284 GLY A C 1
ATOM 2148 O O . GLY A 1 284 ? -0.362 4.252 -9.191 1.00 72.56 284 GLY A O 1
#

Foldseek 3Di:
DCDDQPQKAKDWDADPVGFIFIFIFLFDQCAAAFPPPGGTDGNVNLVCCLVPWLCVQCPPPQLLVLVVSVVSSCVGDPHPLSSLARSNLRSLRRVCVVVVHHSCVSLPHDPDDDDQDAAEDDDDDLVVSLVVLLVVVVVPHQEYEYEDLADLVVLLVSLQVNCVRNDDRRAYEYANSQNNPALVSLLVSVQSSVVSPHQEYENNHGDLLSLLSNCVRHDHFYEYESQQQALVSVVSNLVSVNGLEYAQEQSSRRHPVRSSVSCVSCVVSNGYYDHDYSSDPPSD